Protein AF-A0A1H7KJY8-F1 (afdb_monomer)

Structure (mmCIF, N/CA/C/O backbone):
data_AF-A0A1H7KJY8-F1
#
_entry.id   AF-A0A1H7KJY8-F1
#
loop_
_atom_site.group_PDB
_atom_site.id
_atom_site.type_symbol
_atom_site.label_atom_id
_atom_site.label_alt_id
_atom_site.label_comp_id
_atom_site.label_asym_id
_atom_site.label_entity_id
_atom_site.label_seq_id
_atom_site.pdbx_PDB_ins_code
_atom_site.Cartn_x
_atom_site.Cartn_y
_atom_site.Cartn_z
_atom_site.occupancy
_atom_site.B_iso_or_equiv
_atom_site.auth_seq_id
_atom_site.auth_comp_id
_atom_site.auth_asym_id
_atom_site.auth_atom_id
_atom_site.pdbx_PDB_model_num
ATOM 1 N N . MET A 1 1 ? -16.175 -0.630 23.115 1.00 83.94 1 MET A N 1
ATOM 2 C CA . MET A 1 1 ? -14.892 -1.355 23.275 1.00 83.94 1 MET A CA 1
ATOM 3 C C . MET A 1 1 ? -14.466 -1.906 21.931 1.00 83.94 1 MET A C 1
ATOM 5 O O . MET A 1 1 ? -15.131 -2.781 21.378 1.00 83.94 1 MET A O 1
ATOM 9 N N . ILE A 1 2 ? -13.347 -1.398 21.429 1.00 89.75 2 ILE A N 1
ATOM 10 C CA . ILE A 1 2 ? -12.802 -1.747 20.119 1.00 89.75 2 ILE A CA 1
ATOM 11 C C . ILE A 1 2 ? -12.385 -3.232 20.062 1.00 89.75 2 ILE A C 1
ATOM 13 O O . ILE A 1 2 ? -11.597 -3.671 20.903 1.00 89.75 2 ILE A O 1
ATOM 17 N N . PRO A 1 3 ? -12.889 -4.027 19.095 1.00 93.00 3 PRO A N 1
ATOM 18 C CA . PRO A 1 3 ? -12.503 -5.428 18.939 1.00 93.00 3 PRO A CA 1
ATOM 19 C C . PRO A 1 3 ? -11.015 -5.600 18.620 1.00 93.00 3 PRO A C 1
ATOM 21 O O . PRO A 1 3 ? -10.436 -4.784 17.906 1.00 93.00 3 PRO A O 1
ATOM 24 N N . GLN A 1 4 ? -10.424 -6.724 19.038 1.00 94.12 4 GLN A N 1
ATOM 25 C CA . GLN A 1 4 ? -9.004 -7.032 18.797 1.00 94.12 4 GLN A CA 1
ATOM 26 C C . GLN A 1 4 ? -8.597 -6.938 17.321 1.00 94.12 4 GLN A C 1
ATOM 28 O O . GLN A 1 4 ? -7.517 -6.452 17.018 1.00 94.12 4 GLN A O 1
ATOM 33 N N . LYS A 1 5 ? -9.457 -7.342 16.377 1.00 93.69 5 LYS A N 1
ATOM 34 C CA . LYS A 1 5 ? -9.142 -7.195 14.946 1.00 93.69 5 LYS A CA 1
ATOM 35 C C . LYS A 1 5 ? -9.090 -5.743 14.473 1.00 93.69 5 LYS A C 1
ATOM 37 O O . LYS A 1 5 ? -8.303 -5.422 13.593 1.00 93.69 5 LYS A O 1
ATOM 42 N N . ILE A 1 6 ? -9.902 -4.865 15.057 1.00 96.00 6 ILE A N 1
ATOM 43 C CA . ILE A 1 6 ? -9.834 -3.431 14.758 1.00 96.00 6 ILE A CA 1
ATOM 44 C C . ILE A 1 6 ? -8.583 -2.829 15.401 1.00 96.00 6 ILE A C 1
ATOM 46 O O . ILE A 1 6 ? -7.890 -2.048 14.760 1.00 96.00 6 ILE A O 1
ATOM 50 N N . GLN A 1 7 ? -8.233 -3.263 16.616 1.00 96.75 7 GLN A N 1
ATOM 51 C CA . GLN A 1 7 ? -6.957 -2.900 17.240 1.00 96.75 7 GLN A CA 1
ATOM 52 C C . GLN A 1 7 ? -5.764 -3.351 16.390 1.00 96.75 7 GLN A C 1
ATOM 54 O O . GLN A 1 7 ? -4.849 -2.569 16.193 1.00 96.75 7 GLN A O 1
ATOM 59 N N . ALA A 1 8 ? -5.805 -4.543 15.792 1.00 97.56 8 ALA A N 1
ATOM 60 C CA . ALA A 1 8 ? -4.757 -5.006 14.885 1.00 97.56 8 ALA A CA 1
ATOM 61 C C . ALA A 1 8 ? -4.603 -4.091 13.654 1.00 97.56 8 ALA A C 1
ATOM 63 O O . ALA A 1 8 ? -3.484 -3.783 13.252 1.00 97.56 8 ALA A O 1
ATOM 64 N N . LEU A 1 9 ? -5.705 -3.595 13.074 1.00 97.69 9 LEU A N 1
ATOM 65 C CA . LEU A 1 9 ? -5.639 -2.585 12.007 1.00 97.69 9 LEU A CA 1
ATOM 66 C C . LEU A 1 9 ? -4.989 -1.284 12.499 1.00 97.69 9 LEU A C 1
ATOM 68 O O . LEU A 1 9 ? -4.198 -0.687 11.776 1.00 97.69 9 LEU A O 1
ATOM 72 N N . PHE A 1 10 ? -5.288 -0.859 13.725 1.00 97.75 10 PHE A N 1
ATOM 73 C CA . PHE A 1 10 ? -4.703 0.335 14.337 1.00 97.75 10 PHE A CA 1
ATOM 74 C C . PHE A 1 10 ? -3.208 0.168 14.630 1.00 97.75 10 PHE A C 1
ATOM 76 O O . PHE A 1 10 ? -2.418 1.022 14.242 1.00 97.75 10 PHE A O 1
ATOM 83 N N . GLU A 1 11 ? -2.796 -0.970 15.186 1.00 98.31 11 GLU A N 1
ATOM 84 C CA . GLU A 1 11 ? -1.385 -1.326 15.379 1.00 98.31 11 GLU A CA 1
ATOM 85 C C . GLU A 1 11 ? -0.614 -1.353 14.055 1.00 98.31 11 GLU A C 1
ATOM 87 O O . GLU A 1 11 ? 0.561 -0.990 13.994 1.00 98.31 11 GLU A O 1
ATOM 92 N N . PHE A 1 12 ? -1.265 -1.773 12.969 1.00 98.25 12 PHE A N 1
ATOM 93 C CA . PHE A 1 12 ? -0.659 -1.710 11.649 1.00 98.25 12 PHE A CA 1
ATOM 94 C C . PHE A 1 12 ? -0.493 -0.270 11.148 1.00 98.25 12 PHE A C 1
ATOM 96 O O . PHE A 1 12 ? 0.533 0.050 10.554 1.00 98.25 12 PHE A O 1
ATOM 103 N N . ILE A 1 13 ? -1.470 0.606 11.399 1.00 98.06 13 ILE A N 1
ATOM 104 C CA . ILE A 1 13 ? -1.366 2.034 11.069 1.00 98.06 13 ILE A CA 1
ATOM 105 C C . ILE A 1 13 ? -0.241 2.692 11.881 1.00 98.06 13 ILE A C 1
ATOM 107 O O . ILE A 1 13 ? 0.531 3.456 11.307 1.00 98.06 13 ILE A O 1
ATOM 111 N N . ASP A 1 14 ? -0.101 2.364 13.169 1.00 98.38 14 ASP A N 1
ATOM 112 C CA . ASP A 1 14 ? 1.029 2.827 13.988 1.00 98.38 14 ASP A CA 1
ATOM 113 C C . ASP A 1 14 ? 2.362 2.377 13.393 1.00 98.38 14 ASP A C 1
ATOM 115 O O . ASP A 1 14 ? 3.250 3.196 13.190 1.00 98.38 14 ASP A O 1
ATOM 119 N N . PHE A 1 15 ? 2.472 1.105 12.999 1.00 97.88 15 PHE A N 1
ATOM 120 C CA . PHE A 1 15 ? 3.667 0.608 12.322 1.00 97.88 15 PHE A CA 1
ATOM 121 C C . PHE A 1 15 ? 3.993 1.397 11.041 1.00 97.88 15 PHE A C 1
ATOM 123 O O . PHE A 1 15 ? 5.162 1.681 10.781 1.00 97.88 15 PHE A O 1
ATOM 130 N N . LEU A 1 16 ? 2.995 1.751 10.228 1.00 95.81 16 LEU A N 1
ATOM 131 C CA . LEU A 1 16 ? 3.224 2.560 9.027 1.00 95.81 16 LEU A CA 1
ATOM 132 C C . LEU A 1 16 ? 3.721 3.969 9.373 1.00 95.81 16 LEU A C 1
ATOM 134 O O . LEU A 1 16 ? 4.677 4.442 8.759 1.00 95.81 16 LEU A O 1
ATOM 138 N N . ASP A 1 17 ? 3.093 4.617 10.352 1.00 95.44 17 ASP A N 1
ATOM 139 C CA . ASP A 1 17 ? 3.437 5.971 10.792 1.00 95.44 17 ASP A CA 1
ATOM 140 C C . ASP A 1 17 ? 4.835 6.030 11.430 1.00 95.44 17 ASP A C 1
ATOM 142 O O . ASP A 1 17 ? 5.639 6.887 11.068 1.00 95.44 17 ASP A O 1
ATOM 146 N N . ASP A 1 18 ? 5.184 5.051 12.269 1.00 96.62 18 ASP A N 1
ATOM 147 C CA . ASP A 1 18 ? 6.493 4.948 12.928 1.00 96.62 18 ASP A CA 1
ATOM 148 C C . ASP A 1 18 ? 7.653 4.835 11.925 1.00 96.62 18 ASP A C 1
ATOM 150 O O . ASP A 1 18 ? 8.759 5.318 12.173 1.00 96.62 18 ASP A O 1
ATOM 154 N N . ASN A 1 19 ? 7.414 4.202 10.772 1.00 94.69 19 ASN A N 1
ATOM 155 C CA . ASN A 1 19 ? 8.423 4.021 9.725 1.00 94.69 19 ASN A CA 1
ATOM 156 C C . ASN A 1 19 ? 8.350 5.093 8.621 1.00 94.69 19 ASN A C 1
ATOM 158 O O . ASN A 1 19 ? 9.198 5.116 7.722 1.00 94.69 19 ASN A O 1
ATOM 162 N N . LYS A 1 20 ? 7.361 5.994 8.679 1.00 92.38 20 LYS A N 1
ATOM 163 C CA . LYS A 1 20 ? 7.038 6.965 7.625 1.00 92.38 20 LYS A CA 1
ATOM 164 C C . LYS A 1 20 ? 8.226 7.843 7.243 1.00 92.38 20 LYS A C 1
ATOM 166 O O . LYS A 1 20 ? 8.519 7.978 6.056 1.00 92.38 20 LYS A O 1
ATOM 171 N N . SER A 1 21 ? 8.947 8.389 8.223 1.00 92.00 21 SER A N 1
ATOM 172 C CA . SER A 1 21 ? 10.095 9.264 7.955 1.00 92.00 21 SER A CA 1
ATOM 173 C C . SER A 1 21 ? 11.208 8.542 7.196 1.00 92.00 21 SER A C 1
ATOM 175 O O . SER A 1 21 ? 11.720 9.079 6.217 1.00 92.00 21 SER A O 1
ATOM 177 N N . GLU A 1 22 ? 11.542 7.297 7.568 1.00 92.06 22 GLU A N 1
ATOM 178 C CA . GLU A 1 22 ? 12.556 6.533 6.826 1.00 92.06 22 GLU A CA 1
ATOM 179 C C . GLU A 1 22 ? 12.073 6.230 5.400 1.00 92.06 22 GLU A C 1
ATOM 181 O O . GLU A 1 22 ? 12.841 6.341 4.442 1.00 92.06 22 GLU A O 1
ATOM 186 N N . TYR A 1 23 ? 10.795 5.882 5.237 1.00 90.50 23 TYR A N 1
ATOM 187 C CA . TYR A 1 23 ? 10.189 5.635 3.928 1.00 90.50 23 TYR A CA 1
ATOM 188 C C . TYR A 1 23 ? 10.313 6.848 3.006 1.00 90.50 23 TYR A C 1
ATOM 190 O O . TYR A 1 23 ? 10.789 6.701 1.876 1.00 90.50 23 TYR A O 1
ATOM 198 N N . ILE A 1 24 ? 9.966 8.034 3.506 1.00 88.06 24 ILE A N 1
ATOM 199 C CA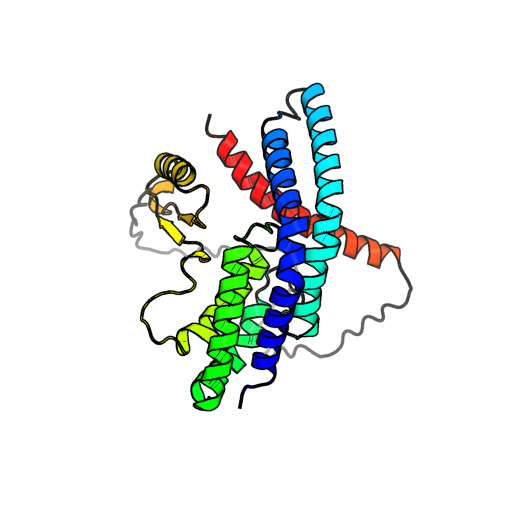 . ILE A 1 24 ? 10.010 9.284 2.745 1.00 88.06 24 ILE A CA 1
ATOM 200 C C . ILE A 1 24 ? 11.448 9.690 2.426 1.00 88.06 24 ILE A C 1
ATOM 202 O O . ILE A 1 24 ? 11.780 9.911 1.266 1.00 88.06 24 ILE A O 1
ATOM 206 N N . GLU A 1 25 ? 12.322 9.765 3.426 1.00 90.00 25 GLU A N 1
ATOM 207 C CA . GLU A 1 25 ? 13.653 10.352 3.242 1.00 90.00 25 GLU A CA 1
ATOM 208 C C . GLU A 1 25 ? 14.591 9.455 2.431 1.00 90.00 25 GLU A C 1
ATOM 210 O O . GLU A 1 25 ? 15.432 9.945 1.675 1.00 90.00 25 GLU A O 1
ATOM 215 N N . LYS A 1 26 ? 14.467 8.133 2.582 1.00 90.62 26 LYS A N 1
ATOM 216 C CA . LYS A 1 26 ? 15.447 7.184 2.043 1.00 90.62 26 LYS A CA 1
ATOM 217 C C . LYS A 1 26 ? 14.951 6.425 0.826 1.00 90.62 26 LYS A C 1
ATOM 219 O O . LYS A 1 26 ? 15.743 6.141 -0.073 1.00 90.62 26 LYS A O 1
ATOM 224 N N . TYR A 1 27 ? 13.675 6.051 0.798 1.00 89.00 27 TYR A N 1
ATOM 225 C CA . TYR A 1 27 ? 13.185 5.099 -0.196 1.00 89.00 27 TYR A CA 1
ATOM 226 C C . TYR A 1 27 ? 12.324 5.730 -1.288 1.00 89.00 27 TYR A C 1
ATOM 228 O O . TYR A 1 27 ? 12.362 5.211 -2.402 1.00 89.00 27 TYR A O 1
ATOM 236 N N . ILE A 1 28 ? 11.620 6.841 -1.038 1.00 87.00 28 ILE A N 1
ATOM 237 C CA . ILE A 1 28 ? 10.936 7.583 -2.115 1.00 87.00 28 ILE A CA 1
ATOM 238 C C . ILE A 1 28 ? 11.937 8.064 -3.181 1.00 87.00 28 ILE A C 1
ATOM 240 O O . ILE A 1 28 ? 11.737 7.720 -4.346 1.00 87.00 28 ILE A O 1
ATOM 244 N N . PRO A 1 29 ? 13.080 8.701 -2.838 1.00 89.06 29 PRO A N 1
ATOM 245 C CA . PRO A 1 29 ? 14.076 9.081 -3.845 1.00 89.06 29 PRO A CA 1
ATOM 246 C C . PRO A 1 29 ? 14.599 7.885 -4.651 1.00 89.06 29 PRO A C 1
ATOM 248 O O . PRO A 1 29 ? 14.840 7.978 -5.852 1.00 89.06 29 PRO A O 1
ATOM 251 N N . LEU A 1 30 ? 14.736 6.723 -4.006 1.00 88.00 30 LEU A N 1
ATOM 252 C CA . LEU A 1 30 ? 15.155 5.498 -4.680 1.00 88.00 30 LEU A CA 1
ATOM 253 C C . LEU A 1 30 ? 14.075 4.958 -5.633 1.00 88.00 30 LEU A C 1
ATOM 255 O O . LEU A 1 30 ? 14.407 4.404 -6.682 1.00 88.00 30 LEU A O 1
ATOM 259 N N . CYS A 1 31 ? 12.794 5.129 -5.296 1.00 84.44 31 CYS A N 1
ATOM 260 C CA . CYS A 1 31 ? 11.678 4.825 -6.192 1.00 84.44 31 CYS A CA 1
ATOM 261 C C . CYS A 1 31 ? 11.665 5.773 -7.400 1.00 84.44 31 CYS A C 1
ATOM 263 O O . CYS A 1 31 ? 11.466 5.311 -8.523 1.00 84.44 31 CYS A O 1
ATOM 265 N N . ASP A 1 32 ? 11.963 7.058 -7.205 1.00 85.31 32 ASP A N 1
ATOM 266 C CA . ASP A 1 32 ? 12.094 8.024 -8.301 1.00 85.31 32 ASP A CA 1
ATOM 267 C C . ASP A 1 32 ? 13.233 7.659 -9.258 1.00 85.31 32 ASP A C 1
ATOM 269 O O . ASP A 1 32 ? 13.046 7.635 -10.476 1.00 85.31 32 ASP A O 1
ATOM 273 N N . GLU A 1 33 ? 14.399 7.284 -8.728 1.00 89.00 33 GLU A N 1
ATOM 274 C CA . GLU A 1 33 ? 15.513 6.797 -9.546 1.00 89.00 33 GLU A CA 1
ATOM 275 C C . GLU A 1 33 ? 15.142 5.541 -10.346 1.00 89.00 33 GLU A C 1
ATOM 277 O O . GLU A 1 33 ? 15.517 5.411 -11.514 1.00 89.00 33 GLU A O 1
ATOM 282 N N . LEU A 1 34 ? 14.398 4.613 -9.737 1.00 86.62 34 LEU A N 1
ATOM 283 C CA . LEU A 1 34 ? 13.895 3.427 -10.428 1.00 86.62 34 LEU A CA 1
ATOM 284 C C . LEU A 1 34 ? 12.922 3.790 -11.551 1.00 86.62 34 LEU A C 1
ATOM 286 O O . LEU A 1 34 ? 13.030 3.216 -12.633 1.00 86.62 34 LEU A O 1
ATOM 290 N N . ASN A 1 35 ? 12.028 4.755 -11.329 1.00 83.44 35 ASN A N 1
ATOM 291 C CA . ASN A 1 35 ? 11.097 5.236 -12.352 1.00 83.44 35 ASN A CA 1
ATOM 292 C C . ASN A 1 35 ? 11.845 5.840 -13.551 1.00 83.44 35 ASN A C 1
ATOM 294 O O . ASN A 1 35 ? 11.477 5.597 -14.700 1.00 83.44 35 ASN A O 1
ATOM 298 N N . GLU A 1 36 ? 12.917 6.596 -13.310 1.00 87.94 36 GLU A N 1
ATOM 299 C CA . GLU A 1 36 ? 13.748 7.155 -14.382 1.00 87.94 36 GLU A CA 1
ATOM 300 C C . GLU A 1 36 ? 14.544 6.081 -15.136 1.00 87.94 36 GLU A C 1
ATOM 302 O O . GLU A 1 36 ? 14.654 6.137 -16.364 1.00 87.94 36 GLU A O 1
ATOM 307 N N . LEU A 1 37 ? 15.071 5.074 -14.433 1.00 85.06 37 LEU A N 1
ATOM 308 C CA . LEU A 1 37 ? 15.722 3.929 -15.075 1.00 85.06 37 LEU A CA 1
ATOM 309 C C . LEU A 1 37 ? 14.738 3.129 -15.931 1.00 85.06 37 LEU A C 1
ATOM 311 O O . LEU A 1 37 ? 15.093 2.733 -17.039 1.00 85.06 37 LEU A O 1
ATOM 315 N N . ASP A 1 38 ? 13.514 2.920 -15.449 1.00 81.06 38 ASP A N 1
ATOM 316 C CA . ASP A 1 38 ? 12.475 2.205 -16.188 1.00 81.06 38 ASP A CA 1
ATOM 317 C C . ASP A 1 38 ? 12.103 2.947 -17.478 1.00 81.06 38 ASP A C 1
ATOM 319 O O . ASP A 1 38 ? 12.132 2.350 -18.552 1.00 81.06 38 ASP A O 1
ATOM 323 N N . LYS A 1 39 ? 11.894 4.273 -17.410 1.00 86.31 39 LYS A N 1
ATOM 324 C CA . LYS A 1 39 ? 11.664 5.117 -18.599 1.00 86.31 39 LYS A CA 1
ATOM 325 C C . LYS A 1 39 ? 12.771 4.954 -19.638 1.00 86.31 39 LYS A C 1
ATOM 327 O O . LYS A 1 39 ? 12.474 4.644 -20.786 1.00 86.31 39 LYS A O 1
ATOM 332 N N . ARG A 1 40 ? 14.038 5.084 -19.227 1.00 88.50 40 ARG A N 1
ATOM 333 C CA . ARG A 1 40 ? 15.195 4.912 -20.127 1.00 88.50 40 ARG A CA 1
ATOM 334 C C . ARG A 1 40 ? 15.273 3.507 -20.707 1.00 88.50 40 ARG A C 1
ATOM 336 O O . ARG A 1 40 ? 15.633 3.348 -21.866 1.00 88.50 40 ARG A O 1
ATOM 343 N N . ARG A 1 41 ? 14.954 2.480 -19.913 1.00 89.81 41 ARG A N 1
ATOM 344 C CA . ARG A 1 41 ? 14.923 1.092 -20.387 1.00 89.81 41 ARG A CA 1
ATOM 345 C C . ARG A 1 41 ? 13.876 0.913 -21.486 1.00 89.81 41 ARG A C 1
ATOM 347 O O . ARG A 1 41 ? 14.145 0.218 -22.458 1.00 89.81 41 ARG A O 1
ATOM 354 N N . ASN A 1 42 ? 12.710 1.536 -21.325 1.00 83.62 42 ASN A N 1
ATOM 355 C CA . ASN A 1 42 ? 11.576 1.413 -22.242 1.00 83.62 42 ASN A CA 1
ATOM 356 C C . ASN A 1 42 ? 11.778 2.181 -23.564 1.00 83.62 42 ASN A C 1
ATOM 358 O O . ASN A 1 42 ? 11.055 1.935 -24.522 1.00 83.62 42 ASN A O 1
ATOM 362 N N . GLU A 1 43 ? 12.752 3.092 -23.633 1.00 91.81 43 GLU A N 1
ATOM 363 C CA . GLU A 1 43 ? 13.142 3.792 -24.868 1.00 91.81 43 GLU A CA 1
ATOM 364 C C . GLU A 1 43 ? 14.059 2.952 -25.778 1.00 91.81 43 GLU A C 1
ATOM 366 O O . GLU A 1 43 ? 14.315 3.346 -26.916 1.00 91.81 43 GLU A O 1
ATOM 371 N N . LEU A 1 44 ? 14.564 1.813 -25.293 1.00 90.00 44 LEU A N 1
ATOM 372 C CA . LEU A 1 44 ? 15.476 0.938 -26.029 1.00 90.00 44 LEU A CA 1
ATOM 373 C C . LEU A 1 44 ? 14.717 -0.122 -26.834 1.00 90.00 44 LEU A C 1
ATOM 375 O O . LEU A 1 44 ? 13.709 -0.652 -26.370 1.00 90.00 44 LEU A O 1
ATOM 379 N N . ASP A 1 45 ? 15.272 -0.503 -27.987 1.00 93.06 45 ASP A N 1
ATOM 380 C CA . ASP A 1 45 ? 14.824 -1.660 -28.770 1.00 93.06 45 ASP A CA 1
ATOM 381 C C . ASP A 1 45 ? 15.844 -2.813 -28.656 1.00 93.06 45 ASP A C 1
ATOM 383 O O . ASP A 1 45 ? 16.762 -2.937 -29.478 1.00 93.06 45 ASP A O 1
ATOM 387 N N . PRO A 1 46 ? 15.743 -3.656 -27.607 1.00 89.75 46 PRO A N 1
ATOM 388 C CA . PRO A 1 46 ? 16.721 -4.707 -27.345 1.00 89.75 46 PRO A CA 1
ATOM 389 C C . PRO A 1 46 ? 16.709 -5.837 -28.382 1.00 89.75 46 PRO A C 1
ATOM 391 O O . PRO A 1 46 ? 17.675 -6.602 -28.427 1.00 89.75 46 PRO A O 1
ATOM 394 N N . ASP A 1 47 ? 15.656 -5.954 -29.191 1.00 93.06 47 ASP A N 1
ATOM 395 C CA . ASP A 1 47 ? 15.547 -6.971 -30.239 1.00 93.06 47 ASP A CA 1
ATOM 396 C C . ASP A 1 47 ? 15.986 -6.418 -31.606 1.00 93.06 47 ASP A C 1
ATOM 398 O O . ASP A 1 47 ? 16.446 -7.177 -32.463 1.00 93.06 47 ASP A O 1
ATOM 402 N N . GLY A 1 48 ? 15.934 -5.095 -31.793 1.00 93.56 48 GLY A N 1
ATOM 403 C CA . GLY A 1 48 ? 16.373 -4.422 -33.013 1.00 93.56 48 GLY A CA 1
ATOM 404 C C . GLY A 1 48 ? 17.890 -4.336 -33.182 1.00 93.56 48 GLY A C 1
ATOM 405 O O . GLY A 1 48 ? 18.386 -4.423 -34.309 1.00 93.56 48 GLY A O 1
ATOM 406 N N . ASN A 1 49 ? 18.668 -4.168 -32.100 1.00 95.69 49 ASN A N 1
ATOM 407 C CA . ASN A 1 49 ? 20.132 -4.155 -32.205 1.00 95.69 49 ASN A CA 1
ATOM 408 C C . ASN A 1 49 ? 20.900 -4.512 -30.915 1.00 95.69 49 ASN A C 1
ATOM 410 O O . ASN A 1 49 ? 20.451 -4.324 -29.787 1.00 95.69 49 ASN A O 1
ATOM 414 N N . TYR A 1 50 ? 22.148 -4.969 -31.093 1.00 94.38 50 TYR A N 1
ATOM 415 C CA . TYR A 1 50 ? 22.999 -5.436 -29.991 1.00 94.38 50 TYR A CA 1
ATOM 416 C C . TYR A 1 50 ? 23.431 -4.337 -28.999 1.00 94.38 50 TYR A C 1
ATOM 418 O O . TYR A 1 50 ? 23.750 -4.651 -27.849 1.00 94.38 50 TYR A O 1
ATOM 426 N N . LYS A 1 51 ? 23.500 -3.062 -29.420 1.00 96.38 51 LYS A N 1
ATOM 427 C CA . LYS A 1 51 ? 23.893 -1.956 -28.528 1.00 96.38 51 LYS A CA 1
ATOM 428 C C . LYS A 1 51 ? 22.771 -1.659 -27.546 1.00 96.38 51 LYS A C 1
ATOM 430 O O . LYS A 1 51 ? 23.034 -1.554 -26.348 1.00 96.38 51 LYS A O 1
ATOM 435 N N . ASP A 1 52 ? 21.544 -1.608 -28.044 1.00 95.25 52 ASP A N 1
ATOM 436 C CA . ASP A 1 52 ? 20.356 -1.411 -27.223 1.00 95.25 52 ASP A CA 1
ATOM 437 C C . ASP A 1 52 ? 20.129 -2.607 -26.310 1.00 95.25 52 ASP A C 1
ATOM 439 O O . ASP A 1 52 ? 19.906 -2.410 -25.118 1.00 95.25 52 ASP A O 1
ATOM 443 N N . ARG A 1 53 ? 20.350 -3.839 -26.798 1.00 95.69 53 ARG A N 1
ATOM 444 C CA . ARG A 1 53 ? 20.337 -5.034 -25.941 1.00 95.69 53 ARG A CA 1
ATOM 445 C C . ARG A 1 53 ? 21.293 -4.912 -24.756 1.00 95.69 53 ARG A C 1
ATOM 447 O O . ARG A 1 53 ? 20.908 -5.138 -23.611 1.00 95.69 53 ARG A O 1
ATOM 454 N N . ARG A 1 54 ? 22.545 -4.525 -25.017 1.00 95.94 54 ARG A N 1
ATOM 455 C CA . ARG A 1 54 ? 23.562 -4.368 -23.967 1.00 95.94 54 ARG A CA 1
ATOM 456 C C . ARG A 1 54 ? 23.194 -3.258 -22.977 1.00 95.94 54 ARG A C 1
ATOM 458 O O . ARG A 1 54 ? 23.410 -3.420 -21.776 1.00 95.94 54 ARG A O 1
ATOM 465 N N . SER A 1 55 ? 22.661 -2.140 -23.466 1.00 95.56 55 SER A N 1
ATOM 466 C CA . SER A 1 55 ? 22.196 -1.032 -22.624 1.00 95.56 55 SER A CA 1
ATOM 467 C C . SER A 1 55 ? 21.009 -1.448 -21.756 1.00 95.56 55 SER A C 1
ATOM 469 O O . SER A 1 55 ? 21.011 -1.171 -20.557 1.00 95.56 55 SER A O 1
ATOM 471 N N . TYR A 1 56 ? 20.053 -2.182 -22.329 1.00 94.44 56 TYR A N 1
ATOM 472 C CA . TYR A 1 56 ? 18.897 -2.735 -21.632 1.00 94.44 56 TYR A CA 1
ATOM 473 C C . TYR A 1 56 ? 19.338 -3.637 -20.478 1.00 94.44 56 TYR A C 1
ATOM 475 O O . TYR A 1 56 ? 18.928 -3.424 -19.338 1.00 94.44 56 TYR A O 1
ATOM 483 N N . ASP A 1 57 ? 20.239 -4.588 -20.744 1.00 93.06 57 ASP A N 1
ATOM 484 C CA . ASP A 1 57 ? 20.747 -5.516 -19.729 1.00 93.06 57 ASP A CA 1
ATOM 485 C C . ASP A 1 57 ? 21.472 -4.774 -18.587 1.00 93.06 57 ASP A C 1
ATOM 487 O O . ASP A 1 57 ? 21.329 -5.125 -17.411 1.00 93.06 57 ASP A O 1
ATOM 491 N N . ASN A 1 58 ? 22.213 -3.705 -18.905 1.00 96.06 58 ASN A N 1
ATOM 492 C CA . ASN A 1 58 ? 22.879 -2.872 -17.903 1.00 96.06 58 ASN A CA 1
ATOM 493 C C . ASN A 1 58 ? 21.881 -2.086 -17.034 1.00 96.06 58 ASN A C 1
ATOM 495 O O . ASN A 1 58 ? 22.019 -2.047 -15.810 1.00 96.06 58 ASN A O 1
ATOM 499 N N . ILE A 1 59 ? 20.860 -1.478 -17.644 1.00 91.38 59 ILE A N 1
ATOM 500 C CA . ILE A 1 59 ? 19.809 -0.767 -16.903 1.00 91.38 59 ILE A CA 1
ATOM 501 C C . ILE A 1 59 ? 19.019 -1.751 -16.033 1.00 91.38 59 ILE A C 1
ATOM 503 O O . ILE A 1 59 ? 18.794 -1.484 -14.854 1.00 91.38 59 ILE A O 1
ATOM 507 N N . GLN A 1 60 ? 18.678 -2.929 -16.559 1.00 90.50 60 GLN A N 1
ATOM 508 C CA . GLN A 1 60 ? 17.979 -3.971 -15.809 1.00 90.50 60 GLN A CA 1
ATOM 509 C C . GLN A 1 60 ? 18.777 -4.432 -14.581 1.00 90.50 60 GLN A C 1
ATOM 511 O O . GLN A 1 60 ? 18.199 -4.673 -13.517 1.00 90.50 60 GLN A O 1
ATOM 516 N N . LYS A 1 61 ? 20.108 -4.523 -14.694 1.00 92.81 61 LYS A N 1
ATOM 517 C CA . LYS A 1 61 ? 20.984 -4.817 -13.553 1.00 92.81 61 LYS A CA 1
ATOM 518 C C . LYS A 1 61 ? 20.910 -3.719 -12.486 1.00 92.81 61 LYS A C 1
ATOM 520 O O . LYS A 1 61 ? 20.716 -4.044 -11.316 1.00 92.81 61 LYS A O 1
ATOM 525 N N . GLN A 1 62 ? 20.989 -2.448 -12.882 1.00 91.81 62 GLN A N 1
ATOM 526 C CA . GLN A 1 62 ? 20.870 -1.312 -11.957 1.00 91.81 62 GLN A CA 1
ATOM 527 C C . GLN A 1 62 ? 19.505 -1.275 -11.260 1.00 91.81 62 GLN A C 1
ATOM 529 O O . GLN A 1 62 ? 19.442 -1.094 -10.045 1.00 91.81 62 GLN A O 1
ATOM 534 N N . ILE A 1 63 ? 18.420 -1.520 -12.004 1.00 87.00 63 ILE A N 1
ATOM 535 C CA . ILE A 1 63 ? 17.064 -1.642 -11.451 1.00 87.00 63 ILE A CA 1
ATOM 536 C C . ILE A 1 63 ? 17.025 -2.744 -10.389 1.00 87.00 63 ILE A C 1
ATOM 538 O O . ILE A 1 63 ? 16.544 -2.521 -9.282 1.00 87.00 63 ILE A O 1
ATOM 542 N N . LYS A 1 64 ? 17.574 -3.928 -10.685 1.00 88.94 64 LYS A N 1
ATOM 543 C CA . LYS A 1 64 ? 17.591 -5.055 -9.741 1.00 88.94 64 LYS A CA 1
ATOM 544 C C . LYS A 1 64 ? 18.350 -4.726 -8.453 1.00 88.94 64 LYS A C 1
ATOM 546 O O . LYS A 1 64 ? 17.888 -5.091 -7.373 1.00 88.94 64 LYS A O 1
ATOM 551 N N . GLU A 1 65 ? 19.498 -4.065 -8.564 1.00 91.06 65 GLU A N 1
ATOM 552 C CA . GLU A 1 65 ? 20.323 -3.668 -7.418 1.00 91.06 65 GLU A CA 1
ATOM 553 C C . GLU A 1 65 ? 19.614 -2.622 -6.549 1.00 91.06 65 GLU A C 1
ATOM 555 O O . GLU A 1 65 ? 19.539 -2.790 -5.332 1.00 91.06 65 GLU A O 1
ATOM 560 N N . LYS A 1 66 ? 19.015 -1.597 -7.167 1.00 88.94 66 LYS A N 1
ATOM 561 C CA . LYS A 1 66 ? 18.281 -0.530 -6.467 1.00 88.94 66 LYS A CA 1
ATOM 562 C C . LYS A 1 66 ? 16.942 -0.989 -5.892 1.00 88.94 66 LYS A C 1
ATOM 564 O O . LYS A 1 66 ? 16.525 -0.503 -4.847 1.00 88.94 66 LYS A O 1
ATOM 569 N N . PHE A 1 67 ? 16.286 -1.965 -6.511 1.00 87.62 67 PHE A N 1
ATOM 570 C CA . PHE A 1 67 ? 15.032 -2.513 -5.996 1.00 87.62 67 PHE A CA 1
ATOM 571 C C . PHE A 1 67 ? 15.231 -3.442 -4.789 1.00 87.62 67 PHE A C 1
ATOM 573 O O . PHE A 1 67 ? 14.325 -3.600 -3.971 1.00 87.62 67 PHE A O 1
ATOM 580 N N . ALA A 1 68 ? 16.408 -4.061 -4.646 1.00 89.06 68 ALA A N 1
ATOM 581 C CA . ALA A 1 68 ? 16.697 -4.974 -3.542 1.00 89.06 68 ALA A CA 1
ATOM 582 C C . ALA A 1 68 ? 16.433 -4.364 -2.145 1.00 89.06 68 ALA A C 1
ATOM 584 O O . ALA A 1 68 ? 15.677 -4.976 -1.390 1.00 89.06 68 ALA A O 1
ATOM 585 N N . PRO A 1 69 ? 16.955 -3.173 -1.787 1.00 91.12 69 PRO A N 1
ATOM 586 C CA . PRO A 1 69 ? 16.667 -2.558 -0.490 1.00 91.12 69 PRO A CA 1
ATOM 587 C C . PRO A 1 69 ? 15.188 -2.189 -0.301 1.00 91.12 69 PRO A C 1
ATOM 589 O O . PRO A 1 69 ? 14.674 -2.368 0.797 1.00 91.12 69 PRO A O 1
ATOM 592 N N . ILE A 1 70 ? 14.470 -1.757 -1.347 1.00 87.88 70 ILE A N 1
ATOM 593 C CA . ILE A 1 70 ? 13.017 -1.496 -1.258 1.00 87.88 70 ILE A CA 1
ATOM 594 C C . ILE A 1 70 ? 12.276 -2.788 -0.913 1.00 87.88 70 ILE A C 1
ATOM 596 O O . ILE A 1 70 ? 11.423 -2.833 -0.028 1.00 87.88 70 ILE A O 1
ATOM 600 N N . LYS A 1 71 ? 12.638 -3.889 -1.568 1.00 87.38 71 LYS A N 1
ATOM 601 C CA . LYS A 1 71 ? 12.029 -5.182 -1.277 1.00 87.38 71 LYS A CA 1
ATOM 602 C C . LYS A 1 71 ? 12.287 -5.636 0.161 1.00 87.38 71 LYS A C 1
ATOM 604 O O . LYS A 1 71 ? 11.371 -6.139 0.811 1.00 87.38 71 LYS A O 1
ATOM 609 N N . GLU A 1 72 ? 13.527 -5.525 0.626 1.00 91.31 72 GLU A N 1
ATOM 610 C CA . GLU A 1 72 ? 13.936 -6.033 1.938 1.00 91.31 72 GLU A CA 1
ATOM 611 C C . GLU A 1 72 ? 13.451 -5.160 3.098 1.00 91.31 72 GLU A C 1
ATOM 613 O O . GLU A 1 72 ? 13.078 -5.713 4.127 1.00 91.31 72 GLU A O 1
ATOM 618 N N . ASN A 1 73 ? 13.394 -3.837 2.920 1.00 92.50 73 ASN A N 1
ATOM 619 C CA . ASN A 1 73 ? 13.128 -2.894 4.010 1.00 92.50 73 ASN A CA 1
ATOM 620 C C . ASN A 1 73 ? 11.737 -2.249 3.955 1.00 92.50 73 ASN A C 1
ATOM 622 O O . ASN A 1 73 ? 11.317 -1.641 4.933 1.00 92.50 73 ASN A O 1
ATOM 626 N N . ILE A 1 74 ? 11.009 -2.392 2.844 1.00 90.94 74 ILE A N 1
ATOM 627 C CA . ILE A 1 74 ? 9.640 -1.876 2.709 1.00 90.94 74 ILE A CA 1
ATOM 628 C C . ILE A 1 74 ? 8.665 -3.017 2.457 1.00 90.94 74 ILE A C 1
ATOM 630 O O . ILE A 1 74 ? 7.837 -3.325 3.314 1.00 90.94 74 ILE A O 1
ATOM 634 N N . TYR A 1 75 ? 8.789 -3.703 1.317 1.00 90.25 75 TYR A N 1
ATOM 635 C CA . TYR A 1 75 ? 7.795 -4.705 0.923 1.00 90.25 75 TYR A CA 1
ATOM 636 C C . TYR A 1 75 ? 7.676 -5.836 1.951 1.00 90.25 75 TYR A C 1
ATOM 638 O O . TYR A 1 75 ? 6.575 -6.178 2.388 1.00 90.25 75 TYR A O 1
ATOM 646 N N . LYS A 1 76 ? 8.807 -6.432 2.351 1.00 91.81 76 LYS A N 1
ATOM 647 C CA . LYS A 1 76 ? 8.810 -7.543 3.311 1.00 91.81 76 LYS A CA 1
ATOM 648 C C . LYS A 1 76 ? 8.342 -7.132 4.712 1.00 91.81 76 LYS A C 1
ATOM 650 O O . LYS A 1 76 ? 7.527 -7.879 5.247 1.00 91.81 76 LYS A O 1
ATOM 655 N N . PRO A 1 77 ? 8.798 -6.017 5.314 1.00 95.56 77 PRO A N 1
ATOM 656 C CA . PRO A 1 77 ? 8.309 -5.597 6.624 1.00 95.56 77 PRO A CA 1
ATOM 657 C C . PRO A 1 77 ? 6.812 -5.302 6.628 1.00 95.56 77 PRO A C 1
ATOM 659 O O . PRO A 1 77 ? 6.107 -5.829 7.482 1.00 95.56 77 PRO A O 1
ATOM 662 N N . ILE A 1 78 ? 6.306 -4.573 5.628 1.00 94.44 78 ILE A N 1
ATOM 663 C CA . ILE A 1 78 ? 4.878 -4.241 5.522 1.00 94.44 78 ILE A CA 1
ATOM 664 C C . ILE A 1 78 ? 4.032 -5.507 5.393 1.00 94.44 78 ILE A C 1
ATOM 666 O O . ILE A 1 78 ? 3.175 -5.779 6.232 1.00 94.44 78 ILE A O 1
ATOM 670 N N . THR A 1 79 ? 4.321 -6.346 4.398 1.00 93.56 79 THR A N 1
ATOM 671 C CA . THR A 1 79 ? 3.557 -7.586 4.183 1.00 93.56 79 THR A CA 1
ATOM 672 C C . THR A 1 79 ? 3.747 -8.595 5.323 1.00 93.56 79 THR A C 1
ATOM 674 O O . THR A 1 79 ? 2.831 -9.348 5.659 1.00 93.56 79 THR A O 1
ATOM 677 N N . GLY A 1 80 ? 4.919 -8.593 5.961 1.00 96.19 80 GLY A N 1
ATOM 678 C CA . GLY A 1 80 ? 5.221 -9.380 7.150 1.00 96.19 80 GLY A CA 1
ATOM 679 C C . GLY A 1 80 ? 4.367 -8.969 8.344 1.00 96.19 80 GLY A C 1
ATOM 680 O O . GLY A 1 80 ? 3.741 -9.841 8.949 1.00 96.19 80 GLY A O 1
ATOM 681 N N . LYS A 1 81 ? 4.281 -7.665 8.630 1.00 97.94 81 LYS A N 1
ATOM 682 C CA . LYS A 1 81 ? 3.495 -7.124 9.742 1.00 97.94 81 LYS A CA 1
ATOM 683 C C . LYS A 1 81 ? 1.997 -7.335 9.535 1.00 97.94 81 LYS A C 1
ATOM 685 O O . LYS A 1 81 ? 1.316 -7.769 10.457 1.00 97.94 81 LYS A O 1
ATOM 690 N N . MET A 1 82 ? 1.488 -7.154 8.314 1.00 96.50 82 MET A N 1
ATOM 691 C CA . MET A 1 82 ? 0.084 -7.467 7.999 1.00 96.50 82 MET A CA 1
ATOM 692 C C . MET A 1 82 ? -0.259 -8.934 8.266 1.00 96.50 82 MET A C 1
ATOM 694 O O . MET A 1 82 ? -1.356 -9.244 8.729 1.00 96.50 82 MET A O 1
ATOM 698 N N . ARG A 1 83 ? 0.675 -9.846 7.975 1.00 96.62 83 ARG A N 1
ATOM 699 C CA . ARG A 1 83 ? 0.487 -11.274 8.239 1.00 96.62 83 ARG A CA 1
ATOM 700 C C . ARG A 1 83 ? 0.584 -11.610 9.722 1.00 96.62 83 ARG A C 1
ATOM 702 O O . ARG A 1 83 ? -0.200 -12.417 10.204 1.00 96.62 83 ARG A O 1
ATOM 709 N N . GLU A 1 84 ? 1.533 -11.007 10.433 1.00 97.81 84 GLU A N 1
ATOM 710 C CA . GLU A 1 84 ? 1.678 -11.136 11.889 1.00 97.81 84 GLU A CA 1
ATOM 711 C C . GLU A 1 84 ? 0.392 -10.729 12.617 1.00 97.81 84 GLU A C 1
ATOM 713 O O . GLU A 1 84 ? -0.078 -11.456 13.486 1.00 97.81 84 GLU A O 1
ATOM 718 N N . LEU A 1 85 ? -0.216 -9.620 12.192 1.00 97.56 85 LEU A N 1
ATOM 719 C CA . LEU A 1 85 ? -1.449 -9.073 12.758 1.00 97.56 85 LEU A CA 1
ATOM 720 C C . LEU A 1 85 ? -2.725 -9.778 12.260 1.00 97.56 85 LEU A C 1
ATOM 722 O O . LEU A 1 85 ? -3.832 -9.399 12.635 1.00 97.56 85 LEU A O 1
ATOM 726 N N . GLY A 1 86 ? -2.602 -10.788 11.393 1.00 95.94 86 GLY A N 1
ATOM 727 C CA . GLY A 1 86 ? -3.745 -11.520 10.836 1.00 95.94 86 GLY A CA 1
ATOM 728 C C . GLY A 1 86 ? -4.621 -10.707 9.872 1.00 95.94 86 GLY A C 1
ATOM 729 O O . GLY A 1 86 ? -5.685 -11.179 9.470 1.00 95.94 86 GLY A O 1
ATOM 730 N N . ILE A 1 87 ? -4.169 -9.518 9.465 1.00 96.56 87 ILE A N 1
ATOM 731 C CA . ILE A 1 87 ? -4.857 -8.653 8.498 1.00 96.56 87 ILE A CA 1
ATOM 732 C C . ILE A 1 87 ? -4.844 -9.317 7.122 1.00 96.56 87 ILE A C 1
ATOM 734 O O . ILE A 1 87 ? -5.859 -9.328 6.435 1.00 96.56 87 ILE A O 1
ATOM 738 N N . TRP A 1 88 ? -3.713 -9.917 6.744 1.00 95.69 88 TRP A N 1
ATOM 739 C CA . TRP A 1 88 ? -3.512 -10.587 5.460 1.00 95.69 88 TRP A CA 1
ATOM 740 C C . TRP A 1 88 ? -3.036 -12.028 5.659 1.00 95.69 88 TRP A C 1
ATOM 742 O O . TRP A 1 88 ? -2.131 -12.299 6.443 1.00 95.69 88 TRP A O 1
ATOM 752 N N . ALA A 1 89 ? -3.608 -12.970 4.912 1.00 91.56 89 ALA A N 1
ATOM 753 C CA . ALA A 1 89 ? -3.272 -14.392 5.006 1.00 91.56 89 ALA A CA 1
ATOM 754 C C . ALA A 1 89 ? -1.999 -14.785 4.232 1.00 91.56 89 ALA A C 1
ATOM 756 O O . ALA A 1 89 ? -1.519 -15.911 4.371 1.00 91.56 89 ALA A O 1
ATOM 757 N N . GLY A 1 90 ? -1.440 -13.886 3.417 1.00 88.12 90 GLY A N 1
ATOM 758 C CA . GLY A 1 90 ? -0.311 -14.209 2.545 1.00 88.12 90 GLY A CA 1
ATOM 759 C C . GLY A 1 90 ? -0.703 -14.615 1.121 1.00 88.12 90 GLY A C 1
ATOM 760 O O . GLY A 1 90 ? 0.120 -15.220 0.436 1.00 88.12 90 GLY A O 1
ATOM 761 N N . ASP A 1 91 ? -1.946 -14.356 0.698 1.00 85.81 91 ASP A N 1
ATOM 762 C CA . ASP A 1 91 ? -2.431 -14.669 -0.650 1.00 85.81 91 ASP A CA 1
ATOM 763 C C . ASP A 1 91 ? -1.984 -13.638 -1.693 1.00 85.81 91 ASP A C 1
ATOM 765 O O . ASP A 1 91 ? -1.978 -12.437 -1.432 1.00 85.81 91 ASP A O 1
ATOM 769 N N . ASP A 1 92 ? -1.672 -14.107 -2.901 1.00 74.00 92 ASP A N 1
ATOM 770 C CA . ASP A 1 92 ? -1.062 -13.289 -3.959 1.00 74.00 92 ASP A CA 1
ATOM 771 C C . ASP A 1 92 ? -2.013 -12.229 -4.559 1.00 74.00 92 ASP A C 1
ATOM 773 O O . ASP A 1 92 ? -1.555 -11.291 -5.207 1.00 74.00 92 ASP A O 1
ATOM 777 N N . VAL A 1 93 ? -3.329 -12.365 -4.346 1.00 74.88 93 VAL A N 1
ATOM 778 C CA . VAL A 1 93 ? -4.366 -11.442 -4.852 1.00 74.88 93 VAL A CA 1
ATOM 779 C C . VAL A 1 93 ? -4.921 -10.505 -3.775 1.00 74.88 93 VAL A C 1
ATOM 781 O O . VAL A 1 93 ? -5.835 -9.738 -4.055 1.00 74.88 93 VAL A O 1
ATOM 784 N N . PHE A 1 94 ? -4.380 -10.559 -2.552 1.00 84.88 94 PHE A N 1
ATOM 785 C CA . PHE A 1 94 ? -4.724 -9.696 -1.413 1.00 84.88 94 PHE A CA 1
ATOM 786 C C . PHE A 1 94 ? -6.199 -9.701 -0.971 1.00 84.88 94 PHE A C 1
ATOM 788 O O . PHE A 1 94 ? -6.591 -8.946 -0.081 1.00 84.88 94 PHE A O 1
ATOM 795 N N . THR A 1 95 ? -7.009 -10.616 -1.503 1.00 82.75 95 THR A N 1
ATOM 796 C CA . THR A 1 95 ? -8.440 -10.761 -1.190 1.00 82.75 95 THR A CA 1
ATOM 797 C C . THR A 1 95 ? -8.698 -11.057 0.285 1.00 82.75 95 THR A C 1
ATOM 799 O O . THR A 1 95 ? -9.746 -10.697 0.826 1.00 82.75 95 THR A O 1
ATOM 802 N N . SER A 1 96 ? -7.737 -11.692 0.965 1.00 89.56 96 SER A N 1
ATOM 803 C CA . SER A 1 96 ? -7.873 -11.973 2.392 1.00 89.56 96 SER A CA 1
ATOM 804 C C . SER A 1 96 ? -7.865 -10.713 3.256 1.00 89.56 96 SER A C 1
ATOM 806 O O . SER A 1 96 ? -8.439 -10.759 4.336 1.00 89.56 96 SER A O 1
ATOM 808 N N . ILE A 1 97 ? -7.322 -9.580 2.788 1.00 91.81 97 ILE A N 1
ATOM 809 C CA . ILE A 1 97 ? -7.395 -8.309 3.529 1.00 91.81 97 ILE A CA 1
ATOM 810 C C . ILE A 1 97 ? -8.854 -7.908 3.745 1.00 91.81 97 ILE A C 1
ATOM 812 O O . ILE A 1 97 ? -9.246 -7.564 4.855 1.00 91.81 97 ILE A O 1
ATOM 816 N N . TRP A 1 98 ? -9.692 -8.012 2.718 1.00 92.62 98 TRP A N 1
ATOM 817 C CA . TRP A 1 98 ? -11.117 -7.753 2.884 1.00 92.62 98 TRP A CA 1
ATOM 818 C C . TRP A 1 98 ? -11.783 -8.843 3.730 1.00 92.62 98 TRP A C 1
ATOM 820 O O . TRP A 1 98 ? -12.380 -8.573 4.776 1.00 92.62 98 TRP A O 1
ATOM 830 N N . ASN A 1 99 ? -11.630 -10.099 3.302 1.00 89.44 99 ASN A N 1
ATOM 831 C CA . ASN A 1 99 ? -12.365 -11.233 3.866 1.00 89.44 99 ASN A CA 1
ATOM 832 C C . ASN A 1 99 ? -12.050 -11.488 5.345 1.00 89.44 99 ASN A C 1
ATOM 834 O O . ASN A 1 99 ? -12.932 -11.912 6.087 1.00 89.44 99 ASN A O 1
ATOM 838 N N . ASN A 1 100 ? -10.821 -11.216 5.789 1.00 93.38 100 ASN A N 1
ATOM 839 C CA . ASN A 1 100 ? -10.418 -11.441 7.174 1.00 93.38 100 ASN A CA 1
ATOM 840 C C . ASN A 1 100 ? -10.931 -10.364 8.134 1.00 93.38 100 ASN A C 1
ATOM 842 O O . ASN A 1 100 ? -10.940 -10.618 9.337 1.00 93.38 100 ASN A O 1
ATOM 846 N N . ASN A 1 101 ? -11.308 -9.178 7.648 1.00 95.62 101 ASN A N 1
ATOM 847 C CA . ASN A 1 101 ? -11.541 -8.012 8.507 1.00 95.62 101 ASN A CA 1
ATOM 848 C C . ASN A 1 101 ? -12.984 -7.485 8.442 1.00 95.62 101 ASN A C 1
ATOM 850 O O . ASN A 1 101 ? -13.466 -6.887 9.406 1.00 95.62 101 ASN A O 1
ATOM 854 N N . ILE A 1 102 ? -13.701 -7.717 7.337 1.00 95.56 102 ILE A N 1
ATOM 855 C CA . ILE A 1 102 ? -15.016 -7.108 7.088 1.00 95.56 102 ILE A CA 1
ATOM 856 C C . ILE A 1 102 ? -16.090 -7.493 8.115 1.00 95.56 102 ILE A C 1
ATOM 858 O O . ILE A 1 102 ? -16.932 -6.662 8.469 1.00 95.56 102 ILE A O 1
ATOM 862 N N . SER A 1 103 ? -16.072 -8.727 8.626 1.00 94.56 103 SER A N 1
ATOM 863 C CA . SER A 1 103 ? -17.036 -9.189 9.632 1.00 94.56 103 SER A CA 1
ATOM 864 C C . SER A 1 103 ? -16.912 -8.414 10.939 1.00 94.56 103 SER A C 1
ATOM 866 O O . SER A 1 103 ? -17.913 -7.949 11.483 1.00 94.56 103 SER A O 1
ATOM 868 N N . GLU A 1 104 ? -15.689 -8.225 11.422 1.00 95.06 104 GLU A N 1
ATOM 869 C CA . GLU A 1 104 ? -15.392 -7.520 12.663 1.00 95.06 104 GLU A CA 1
ATOM 870 C C . GLU A 1 104 ? -15.630 -6.019 12.522 1.00 95.06 104 GLU A C 1
ATOM 872 O O . GLU A 1 104 ? -16.177 -5.413 13.441 1.00 95.06 104 GLU A O 1
ATOM 877 N N . ILE A 1 105 ? -15.329 -5.434 11.358 1.00 96.31 105 ILE A N 1
ATOM 878 C CA . ILE A 1 105 ? -15.701 -4.048 11.042 1.00 96.31 105 ILE A CA 1
ATOM 879 C C . ILE A 1 105 ? -17.223 -3.889 11.083 1.00 96.31 105 ILE A C 1
ATOM 881 O O . ILE A 1 105 ? -17.741 -2.998 11.754 1.00 96.31 105 ILE A O 1
ATOM 885 N N . SER A 1 106 ? -17.959 -4.784 10.423 1.00 95.44 106 SER A N 1
ATOM 886 C CA . SER A 1 106 ? -19.425 -4.748 10.393 1.00 95.44 106 SER A CA 1
ATOM 887 C C . SER A 1 106 ? -20.040 -4.912 11.782 1.00 95.44 106 SER A C 1
ATOM 889 O O . SER A 1 106 ? -21.027 -4.250 12.107 1.00 95.44 106 SER A O 1
ATOM 891 N N . TYR A 1 107 ? -19.461 -5.781 12.611 1.00 94.31 107 TYR A N 1
ATOM 892 C CA . TYR A 1 107 ? -19.862 -5.945 14.004 1.00 94.31 107 TYR A CA 1
ATOM 893 C C . TYR A 1 107 ? -19.577 -4.680 14.818 1.00 94.31 107 TYR A C 1
ATOM 895 O O . TYR A 1 107 ? -20.447 -4.221 15.556 1.00 94.31 107 TYR A O 1
ATOM 903 N N . PHE A 1 108 ? -18.393 -4.090 14.663 1.00 95.38 108 PHE A N 1
ATOM 904 C CA . PHE A 1 108 ? -17.994 -2.897 15.400 1.00 95.38 108 PHE A CA 1
ATOM 905 C C . PHE A 1 108 ? -18.900 -1.701 15.097 1.00 95.38 108 PHE A C 1
ATOM 907 O O . PHE A 1 108 ? -19.386 -1.063 16.025 1.00 95.38 108 PHE A O 1
ATOM 914 N N . LYS A 1 109 ? -19.253 -1.476 13.825 1.00 94.75 109 LYS A N 1
ATOM 915 C CA . LYS A 1 109 ? -20.206 -0.425 13.415 1.00 94.75 109 LYS A CA 1
ATOM 916 C C . LYS A 1 109 ? -21.553 -0.490 14.143 1.00 94.75 109 LYS A C 1
ATOM 918 O O . LYS A 1 109 ? -22.212 0.527 14.309 1.00 94.75 109 LYS A O 1
ATOM 923 N N . ARG A 1 110 ? -21.982 -1.683 14.566 1.00 94.06 110 ARG A N 1
ATOM 924 C CA . ARG A 1 110 ? -23.257 -1.885 15.275 1.00 94.06 110 ARG A CA 1
ATOM 925 C C . ARG A 1 110 ? -23.146 -1.731 16.790 1.00 94.06 110 ARG A C 1
ATOM 927 O O . ARG A 1 110 ? -24.174 -1.583 17.436 1.00 94.06 110 ARG A O 1
ATOM 934 N N . ASN A 1 111 ? -21.938 -1.825 17.346 1.00 94.06 111 ASN A N 1
ATOM 935 C CA . ASN A 1 111 ? -21.714 -2.013 18.784 1.00 94.06 111 ASN A CA 1
ATOM 936 C C . ASN A 1 111 ? -20.649 -1.069 19.372 1.00 94.06 111 ASN A C 1
ATOM 938 O O . ASN A 1 111 ? -20.154 -1.322 20.471 1.00 94.06 111 ASN A O 1
ATOM 942 N N . PHE A 1 112 ? -20.246 -0.030 18.640 1.00 93.81 112 PHE A N 1
ATOM 943 C CA . PHE A 1 112 ? -19.297 0.967 19.136 1.00 93.81 112 PHE A CA 1
ATOM 944 C C . PHE A 1 112 ? -19.917 1.797 20.269 1.00 93.81 112 PHE A C 1
ATOM 946 O O . PHE A 1 112 ? -21.138 1.960 20.334 1.00 93.81 112 PHE A O 1
ATOM 953 N N . SER A 1 113 ? -19.072 2.324 21.153 1.00 91.88 113 SER A N 1
ATOM 954 C CA . SER A 1 113 ? -19.463 3.345 22.127 1.00 91.88 113 SER A CA 1
ATOM 955 C C . SER A 1 113 ? -18.929 4.718 21.725 1.00 91.88 113 SER A C 1
ATOM 957 O O . SER A 1 113 ? -18.049 4.831 20.871 1.00 91.88 113 SER A O 1
ATOM 959 N N . GLU A 1 114 ? -19.461 5.779 22.328 1.00 88.50 114 GLU A N 1
ATOM 960 C CA . GLU A 1 114 ? -19.045 7.149 22.017 1.00 88.50 114 GLU A CA 1
ATOM 961 C C . GLU A 1 114 ? -17.550 7.366 22.301 1.00 88.50 114 GLU A C 1
ATOM 963 O O . GLU A 1 114 ? -16.854 8.011 21.520 1.00 88.50 114 GLU A O 1
ATOM 968 N N . GLU A 1 115 ? -17.014 6.729 23.341 1.00 90.06 115 GLU A N 1
ATOM 969 C CA . GLU A 1 115 ? -15.597 6.812 23.705 1.00 90.06 115 GLU A CA 1
ATOM 970 C C . GLU A 1 115 ? -14.680 6.183 22.647 1.00 90.06 115 GLU A C 1
ATOM 972 O O . GLU A 1 115 ? -13.557 6.649 22.452 1.00 90.06 115 GLU A O 1
ATOM 977 N N . ASP A 1 116 ? -15.158 5.160 21.925 1.00 92.44 116 ASP A N 1
ATOM 978 C CA . ASP A 1 116 ? -14.386 4.517 20.858 1.00 92.44 116 ASP A CA 1
ATOM 979 C C . ASP A 1 116 ? -14.147 5.495 19.681 1.00 92.44 116 ASP A C 1
ATOM 981 O O . ASP A 1 116 ? -13.141 5.384 18.976 1.00 92.44 116 ASP A O 1
ATOM 985 N N . THR A 1 117 ? -15.034 6.479 19.469 1.00 91.12 117 THR A N 1
ATOM 986 C CA . THR A 1 117 ? -14.975 7.391 18.307 1.00 91.12 117 THR A CA 1
ATOM 987 C C . THR A 1 117 ? -13.721 8.260 18.287 1.00 91.12 117 THR A C 1
ATOM 989 O O . THR A 1 117 ? -13.128 8.457 17.226 1.00 91.12 117 THR A O 1
ATOM 992 N N . ILE A 1 118 ? -13.255 8.708 19.457 1.00 90.75 118 ILE A N 1
ATOM 993 C CA . ILE A 1 118 ? -12.045 9.529 19.592 1.00 90.75 118 ILE A CA 1
ATOM 994 C C . ILE A 1 118 ? -10.840 8.776 19.024 1.00 90.75 118 ILE A C 1
ATOM 996 O O . ILE A 1 118 ? -10.070 9.325 18.234 1.00 90.75 118 ILE A O 1
ATOM 1000 N N . GLN A 1 119 ? -10.707 7.499 19.384 1.00 93.62 119 GLN A N 1
ATOM 1001 C CA . GLN A 1 119 ? -9.607 6.663 18.919 1.00 93.62 119 GLN A CA 1
ATOM 1002 C C . GLN A 1 119 ? -9.711 6.403 17.410 1.00 93.62 119 GLN A C 1
ATOM 1004 O O . GLN A 1 119 ? -8.715 6.506 16.697 1.00 93.62 119 GLN A O 1
ATOM 1009 N N . ILE A 1 120 ? -10.916 6.145 16.893 1.00 94.06 120 ILE A N 1
ATOM 1010 C CA . ILE A 1 120 ? -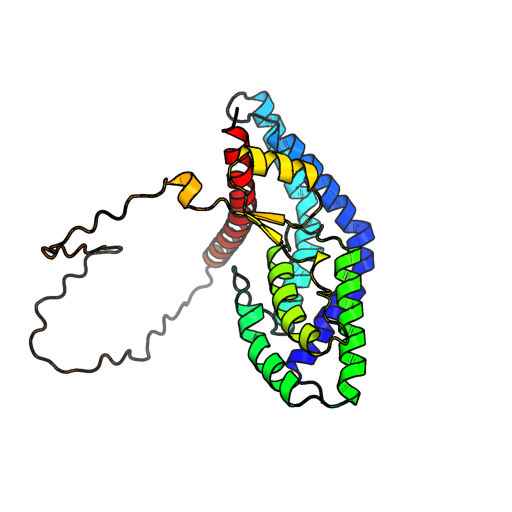11.142 5.952 15.452 1.00 94.06 120 ILE A CA 1
ATOM 1011 C C . ILE A 1 120 ? -10.683 7.174 14.656 1.00 94.06 120 ILE A C 1
ATOM 1013 O O . ILE A 1 120 ? -9.998 7.021 13.645 1.00 94.06 120 ILE A O 1
ATOM 1017 N N . PHE A 1 121 ? -11.034 8.382 15.102 1.00 92.75 121 PHE A N 1
ATOM 1018 C CA . PHE A 1 121 ? -10.649 9.605 14.404 1.00 92.75 121 PHE A CA 1
ATOM 1019 C C . PHE A 1 121 ? -9.141 9.833 14.401 1.00 92.75 121 PHE A C 1
ATOM 1021 O O . PHE A 1 121 ? -8.596 10.223 13.368 1.00 92.75 121 PHE A O 1
ATOM 1028 N N . GLN A 1 122 ? -8.461 9.529 15.509 1.00 94.56 122 GLN A N 1
ATOM 1029 C CA . GLN A 1 122 ? -7.001 9.607 15.586 1.00 94.56 122 GLN A CA 1
ATOM 1030 C C . GLN A 1 122 ? -6.333 8.677 14.566 1.00 94.56 122 GLN A C 1
ATOM 1032 O O . GLN A 1 122 ? -5.479 9.119 13.799 1.00 94.56 122 GLN A O 1
ATOM 1037 N N . TYR A 1 123 ? -6.758 7.413 14.500 1.00 96.75 123 TYR A N 1
ATOM 1038 C CA . TYR A 1 123 ? -6.189 6.446 13.556 1.00 96.75 123 TYR A CA 1
ATOM 1039 C C . TYR A 1 123 ? -6.564 6.723 12.103 1.00 96.75 123 TYR A C 1
ATOM 1041 O O . TYR A 1 123 ? -5.739 6.524 11.212 1.00 96.75 123 TYR A O 1
ATOM 1049 N N . LYS A 1 124 ? -7.777 7.231 11.857 1.00 94.69 124 LYS A N 1
ATOM 1050 C CA . LYS A 1 124 ? -8.179 7.703 10.532 1.00 94.69 124 LYS A CA 1
ATOM 1051 C C . LYS A 1 124 ? -7.226 8.791 10.053 1.00 94.69 124 LYS A C 1
ATOM 1053 O O . LYS A 1 124 ? -6.671 8.665 8.966 1.00 94.69 124 LYS A O 1
ATOM 1058 N N . GLN A 1 125 ? -7.011 9.824 10.869 1.00 92.69 125 GLN A N 1
ATOM 1059 C CA . GLN A 1 125 ? -6.139 10.937 10.503 1.00 92.69 125 GLN A CA 1
ATOM 1060 C C . GLN A 1 125 ? -4.705 10.462 10.265 1.00 92.69 125 GLN A C 1
ATOM 1062 O O . GLN A 1 125 ? -4.144 10.742 9.212 1.00 92.69 125 GLN A O 1
ATOM 1067 N N . LYS A 1 126 ? -4.167 9.648 11.179 1.00 95.06 126 LYS A N 1
ATOM 1068 C CA . LYS A 1 126 ? -2.827 9.065 11.055 1.00 95.06 126 LYS A CA 1
ATOM 1069 C C . LYS A 1 126 ? -2.639 8.310 9.736 1.00 95.06 126 LYS A C 1
ATOM 1071 O O . LYS A 1 126 ? -1.636 8.496 9.050 1.00 95.06 126 LYS A O 1
ATOM 1076 N N . TYR A 1 127 ? -3.615 7.486 9.349 1.00 94.62 127 TYR A N 1
ATOM 1077 C CA . TYR A 1 127 ? -3.548 6.766 8.081 1.00 94.62 127 TYR A CA 1
ATOM 1078 C C . TYR A 1 127 ? -3.616 7.709 6.877 1.00 94.62 127 TYR A C 1
ATOM 1080 O O . TYR A 1 127 ? -2.809 7.585 5.958 1.00 94.62 127 TYR A O 1
ATOM 1088 N N . LEU A 1 128 ? -4.550 8.663 6.874 1.00 90.88 128 LEU A N 1
ATOM 1089 C CA . LEU A 1 128 ? -4.685 9.624 5.777 1.00 90.88 128 LEU A CA 1
ATOM 1090 C C . LEU A 1 128 ? -3.409 10.461 5.598 1.00 90.88 128 LEU A C 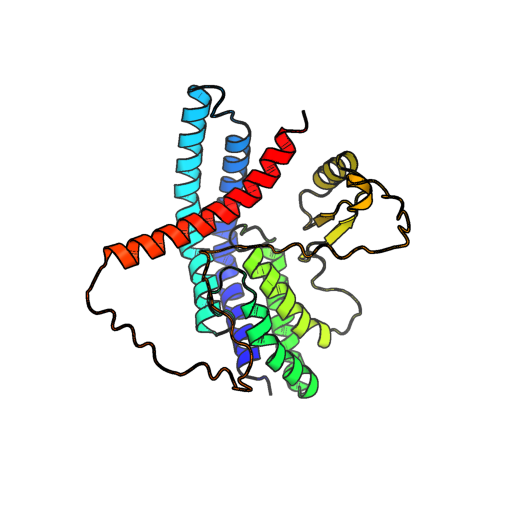1
ATOM 1092 O O . LEU A 1 128 ? -2.968 10.636 4.462 1.00 90.88 128 LEU A O 1
ATOM 1096 N N . ASP A 1 129 ? -2.785 10.897 6.693 1.00 91.00 129 ASP A N 1
ATOM 1097 C CA . ASP A 1 129 ? -1.518 11.636 6.683 1.00 91.00 129 ASP A CA 1
ATOM 1098 C C . ASP A 1 129 ? -0.391 10.785 6.090 1.00 91.00 129 ASP A C 1
ATOM 1100 O O . ASP A 1 129 ? 0.289 11.212 5.156 1.00 91.00 129 ASP A O 1
ATOM 1104 N N . PHE A 1 130 ? -0.254 9.531 6.539 1.00 91.31 130 PHE A N 1
ATOM 1105 C CA . PHE A 1 130 ? 0.702 8.591 5.955 1.00 91.31 130 PHE A CA 1
ATOM 1106 C C . PHE A 1 130 ? 0.517 8.446 4.437 1.00 91.31 130 PHE A C 1
ATOM 1108 O O . PHE A 1 130 ? 1.487 8.507 3.677 1.00 91.31 130 PHE A O 1
ATOM 1115 N N . ARG A 1 131 ? -0.723 8.269 3.967 1.00 88.25 131 ARG A N 1
ATOM 1116 C CA . ARG A 1 131 ? -1.015 8.086 2.536 1.00 88.25 131 ARG A CA 1
ATOM 1117 C C . ARG A 1 131 ? -0.778 9.358 1.726 1.00 88.25 131 ARG A C 1
ATOM 1119 O O . ARG A 1 131 ? -0.299 9.263 0.596 1.00 88.25 131 ARG A O 1
ATOM 1126 N N . ALA A 1 132 ? -1.077 10.527 2.289 1.00 85.00 132 ALA A N 1
ATOM 1127 C CA . ALA A 1 132 ? -0.842 11.816 1.649 1.00 85.00 132 ALA A CA 1
ATOM 1128 C C . ALA A 1 132 ? 0.656 12.127 1.513 1.00 85.00 132 ALA A C 1
ATOM 1130 O O . ALA A 1 132 ? 1.096 12.552 0.448 1.00 85.00 132 ALA A O 1
ATOM 1131 N N . GLU A 1 133 ? 1.441 11.874 2.560 1.00 85.31 133 GLU A N 1
ATOM 1132 C CA . GLU A 1 133 ? 2.877 12.172 2.582 1.00 85.31 133 GLU A CA 1
ATOM 1133 C C . GLU A 1 133 ? 3.710 11.181 1.757 1.00 85.31 133 GLU A C 1
ATOM 1135 O O . GLU A 1 133 ? 4.727 11.560 1.182 1.00 85.31 133 GLU A O 1
ATOM 1140 N N . THR A 1 134 ? 3.281 9.917 1.666 1.00 81.12 134 THR A N 1
ATOM 1141 C CA . THR A 1 134 ? 3.979 8.888 0.870 1.00 81.12 134 THR A CA 1
ATOM 1142 C C . THR A 1 134 ? 3.534 8.829 -0.593 1.00 81.12 134 THR A C 1
ATOM 1144 O O . THR A 1 134 ? 4.120 8.083 -1.378 1.00 81.12 134 THR A O 1
ATOM 1147 N N . ASN A 1 135 ? 2.481 9.573 -0.953 1.00 67.38 135 ASN A N 1
ATOM 1148 C CA . ASN A 1 135 ? 2.010 9.822 -2.319 1.00 67.38 135 ASN A CA 1
ATOM 1149 C C . ASN A 1 135 ? 1.872 8.576 -3.231 1.00 67.38 135 ASN A C 1
ATOM 1151 O O . ASN A 1 135 ? 1.924 8.679 -4.451 1.00 67.38 135 ASN A O 1
ATOM 1155 N N . ASN A 1 136 ? 1.643 7.382 -2.671 1.00 60.56 136 ASN A N 1
ATOM 1156 C CA . ASN A 1 136 ? 1.613 6.121 -3.434 1.00 60.56 136 ASN A CA 1
ATOM 1157 C C . ASN A 1 136 ? 2.920 5.733 -4.152 1.00 60.56 136 ASN A C 1
ATOM 1159 O O . ASN A 1 136 ? 2.893 4.847 -5.006 1.00 60.56 136 ASN A O 1
ATOM 1163 N N . ASP A 1 137 ? 4.068 6.304 -3.785 1.00 63.69 137 ASP A N 1
ATOM 1164 C CA . ASP A 1 137 ? 5.300 6.153 -4.576 1.00 63.69 137 ASP A CA 1
ATOM 1165 C C . ASP A 1 137 ? 5.936 4.747 -4.483 1.00 63.69 137 ASP A C 1
ATOM 1167 O O . ASP A 1 137 ? 6.813 4.379 -5.271 1.00 63.69 137 ASP A O 1
ATOM 1171 N N . PHE A 1 138 ? 5.444 3.895 -3.579 1.00 69.62 138 PHE A N 1
ATOM 1172 C CA . PHE A 1 138 ? 5.850 2.493 -3.479 1.00 69.62 138 PHE A CA 1
ATOM 1173 C C . PHE A 1 138 ? 5.072 1.605 -4.459 1.00 69.62 138 PHE A C 1
ATOM 1175 O O . PHE A 1 138 ? 4.211 0.825 -4.052 1.00 69.62 138 PHE A O 1
ATOM 1182 N N . HIS A 1 139 ? 5.429 1.648 -5.748 1.00 67.31 139 HIS A N 1
ATOM 1183 C CA . HIS A 1 139 ? 4.802 0.837 -6.817 1.00 67.31 139 HIS A CA 1
ATOM 1184 C C . HIS A 1 139 ? 4.707 -0.665 -6.501 1.00 67.31 139 HIS A C 1
ATOM 1186 O O . HIS A 1 139 ? 3.774 -1.353 -6.906 1.00 67.31 139 HIS A O 1
ATOM 1192 N N . CYS A 1 140 ? 5.657 -1.200 -5.731 1.00 72.06 140 CYS A N 1
ATOM 1193 C CA . CYS A 1 140 ? 5.642 -2.604 -5.309 1.00 72.06 140 CYS A CA 1
ATOM 1194 C C . CYS A 1 140 ? 4.548 -2.956 -4.283 1.00 72.06 140 CYS A C 1
ATOM 1196 O O . CYS A 1 140 ? 4.304 -4.136 -4.039 1.00 72.06 140 CYS A O 1
ATOM 1198 N N . LEU A 1 141 ? 3.900 -1.954 -3.688 1.00 80.88 141 LEU A N 1
ATOM 1199 C CA . LEU A 1 141 ? 2.848 -2.092 -2.685 1.00 80.88 141 LEU A CA 1
ATOM 1200 C C . LEU A 1 141 ? 1.497 -1.557 -3.160 1.00 80.88 141 LEU A C 1
ATOM 1202 O O . LEU A 1 141 ? 0.547 -1.581 -2.384 1.00 80.88 141 LEU A O 1
ATOM 1206 N N . SER A 1 142 ? 1.365 -1.122 -4.415 1.00 79.12 142 SER A N 1
ATOM 1207 C CA . SER A 1 142 ? 0.127 -0.507 -4.909 1.00 79.12 142 SER A CA 1
ATOM 1208 C C . SER A 1 142 ? -1.107 -1.385 -4.681 1.00 79.12 142 SER A C 1
ATOM 1210 O O . SER A 1 142 ? -2.117 -0.886 -4.204 1.00 79.12 142 SER A O 1
ATOM 1212 N N . PHE A 1 143 ? -1.028 -2.698 -4.927 1.00 78.81 143 PHE A N 1
ATOM 1213 C CA . PHE A 1 143 ? -2.151 -3.617 -4.677 1.00 78.81 143 PHE A CA 1
ATOM 1214 C C . PHE A 1 143 ? -2.433 -3.852 -3.189 1.00 78.81 143 PHE A C 1
ATOM 1216 O O . PHE A 1 143 ? -3.591 -3.994 -2.794 1.00 78.81 143 PHE A O 1
ATOM 1223 N N . VAL A 1 144 ? -1.380 -3.870 -2.367 1.00 86.25 144 VAL A N 1
ATOM 1224 C CA . VAL A 1 144 ? -1.497 -4.000 -0.909 1.00 86.25 144 VAL A CA 1
ATOM 1225 C C . VAL A 1 144 ? -2.237 -2.791 -0.358 1.00 86.25 144 VAL A C 1
ATOM 1227 O O . VAL A 1 144 ? -3.240 -2.947 0.333 1.00 86.25 144 VAL A O 1
ATOM 1230 N N . PHE A 1 145 ? -1.775 -1.589 -0.707 1.00 87.75 145 PHE A N 1
ATOM 1231 C CA . PHE A 1 145 ? -2.387 -0.355 -0.243 1.00 87.75 145 PHE A CA 1
ATOM 1232 C C . PHE A 1 145 ? -3.762 -0.121 -0.848 1.00 87.75 145 PHE A C 1
ATOM 1234 O O . PHE A 1 145 ? -4.626 0.334 -0.122 1.00 87.75 145 PHE A O 1
ATOM 1241 N N . GLN A 1 146 ? -4.018 -0.505 -2.101 1.00 84.69 146 GLN A N 1
ATOM 1242 C CA . GLN A 1 146 ? -5.373 -0.442 -2.655 1.00 84.69 146 GLN A CA 1
ATOM 1243 C C . GLN A 1 146 ? -6.346 -1.298 -1.825 1.00 84.69 146 GLN A C 1
ATOM 1245 O O . GLN A 1 146 ? -7.390 -0.815 -1.399 1.00 84.69 146 GLN A O 1
ATOM 1250 N N . SER A 1 147 ? -5.980 -2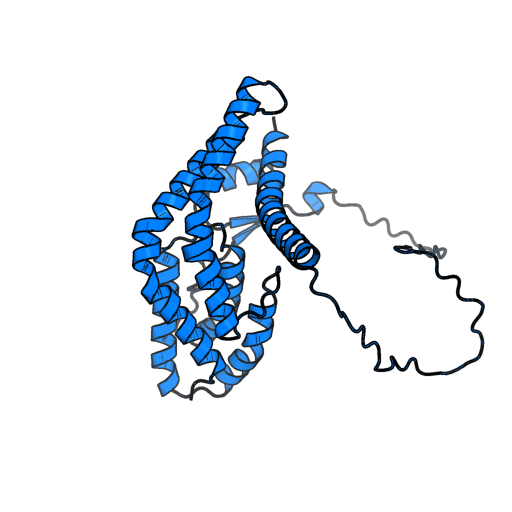.550 -1.540 1.00 87.38 147 SER A N 1
ATOM 1251 C CA . SER A 1 147 ? -6.822 -3.460 -0.748 1.00 87.38 147 SER A CA 1
ATOM 1252 C C . SER A 1 147 ? -6.998 -2.971 0.695 1.00 87.38 147 SER A C 1
ATOM 1254 O O . SER A 1 147 ? -8.054 -3.146 1.304 1.00 87.38 147 SER A O 1
ATOM 1256 N N . LEU A 1 148 ? -5.956 -2.350 1.253 1.00 91.81 148 LEU A N 1
ATOM 1257 C CA . LEU A 1 148 ? -5.992 -1.756 2.582 1.00 91.81 148 LEU A CA 1
ATOM 1258 C C . LEU A 1 148 ? -6.857 -0.488 2.627 1.00 91.81 148 LEU A C 1
ATOM 1260 O O . LEU A 1 148 ? -7.650 -0.323 3.550 1.00 91.81 148 LEU A O 1
ATOM 1264 N N . ASP A 1 149 ? -6.732 0.384 1.627 1.00 91.19 149 ASP A N 1
ATOM 1265 C CA . ASP A 1 149 ? -7.539 1.592 1.472 1.00 91.19 149 ASP A CA 1
ATOM 1266 C C . ASP A 1 149 ? -9.021 1.2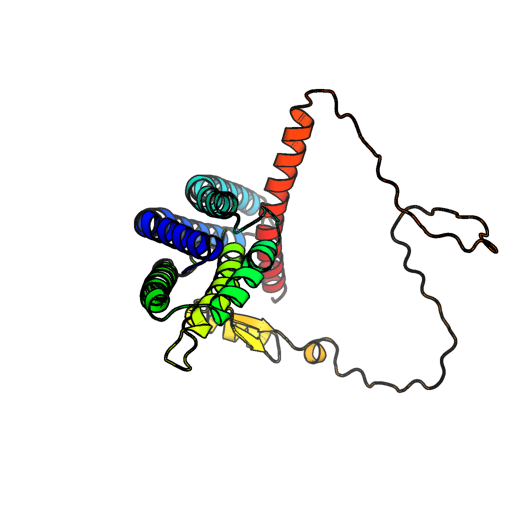13 1.405 1.00 91.19 149 ASP A C 1
ATOM 1268 O O . ASP A 1 149 ? -9.833 1.827 2.086 1.00 91.19 149 ASP A O 1
ATOM 1272 N N . GLU A 1 150 ? -9.379 0.161 0.662 1.00 90.62 150 GLU A N 1
ATOM 1273 C CA . GLU A 1 150 ? -10.757 -0.332 0.564 1.00 90.62 150 GLU A CA 1
ATOM 1274 C C . GLU A 1 150 ? -11.324 -0.755 1.930 1.00 90.62 150 GLU A C 1
ATOM 1276 O O . GLU A 1 150 ? -12.412 -0.312 2.314 1.00 90.62 150 GLU A O 1
ATOM 1281 N N . ILE A 1 151 ? -10.589 -1.565 2.701 1.00 94.12 151 ILE A N 1
ATOM 1282 C CA . ILE A 1 151 ? -11.081 -2.056 3.996 1.00 94.12 151 ILE A CA 1
ATOM 1283 C C . ILE A 1 151 ? -11.076 -0.969 5.084 1.00 94.12 151 ILE A C 1
ATOM 1285 O O . ILE A 1 151 ? -11.997 -0.902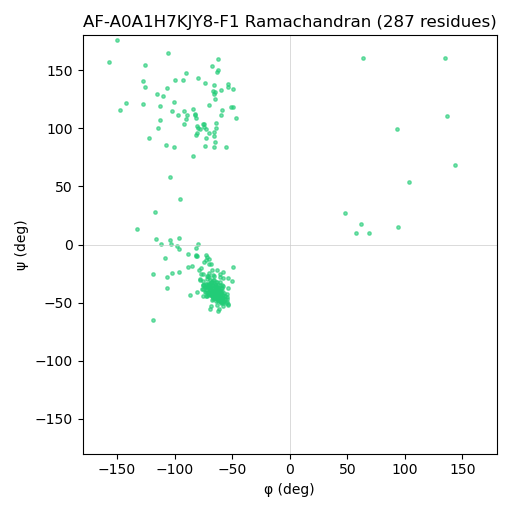 5.901 1.00 94.12 151 ILE A O 1
ATOM 1289 N N . LEU A 1 152 ? -10.078 -0.078 5.090 1.00 95.00 152 LEU A N 1
ATOM 1290 C CA . LEU A 1 152 ? -10.014 1.042 6.033 1.00 95.00 152 LEU A CA 1
ATOM 1291 C C . LEU A 1 152 ? -11.046 2.115 5.698 1.00 95.00 152 LEU A C 1
ATOM 1293 O O . LEU A 1 152 ? -11.659 2.671 6.607 1.00 95.00 152 LEU A O 1
ATOM 1297 N N . LYS A 1 153 ? -11.311 2.364 4.414 1.00 93.06 153 LYS A N 1
ATOM 1298 C CA . LYS A 1 153 ? -12.418 3.214 3.976 1.00 93.06 153 LYS A CA 1
ATOM 1299 C C . LYS A 1 153 ? -13.745 2.659 4.471 1.00 93.06 153 LYS A C 1
ATOM 1301 O O . LYS A 1 153 ? -14.552 3.423 4.993 1.00 93.06 153 LYS A O 1
ATOM 1306 N N . GLU A 1 154 ? -13.968 1.351 4.349 1.00 94.38 154 GLU A N 1
ATOM 1307 C CA . GLU A 1 154 ? -15.177 0.712 4.870 1.00 94.38 154 GLU A CA 1
ATOM 1308 C C . GLU A 1 154 ? -15.316 0.940 6.381 1.00 94.38 154 GLU A C 1
ATOM 1310 O O . GLU A 1 154 ? -16.400 1.304 6.838 1.00 94.38 154 GLU A O 1
ATOM 1315 N N . LEU A 1 155 ? -14.236 0.815 7.157 1.00 94.88 155 LEU A N 1
ATOM 1316 C CA . LEU A 1 155 ? -14.238 1.132 8.588 1.00 94.88 155 LEU A CA 1
ATOM 1317 C C . LEU A 1 155 ? -14.543 2.616 8.853 1.00 94.88 155 LEU A C 1
ATOM 1319 O O . LEU A 1 155 ? -15.502 2.931 9.557 1.00 94.88 155 LEU A O 1
ATOM 1323 N N . PHE A 1 156 ? -13.749 3.525 8.292 1.00 94.62 156 PHE A N 1
ATOM 1324 C CA . PHE A 1 156 ? -13.740 4.937 8.668 1.00 94.62 156 PHE A CA 1
ATOM 1325 C C . PHE A 1 156 ? -14.894 5.754 8.081 1.00 94.62 156 PHE A C 1
ATOM 1327 O O . PHE A 1 156 ? -15.369 6.678 8.741 1.00 94.62 156 PHE A O 1
ATOM 1334 N N . ASN A 1 157 ? -15.414 5.400 6.900 1.00 91.75 157 ASN A N 1
ATOM 1335 C CA . ASN A 1 157 ? -16.541 6.123 6.297 1.00 91.75 157 ASN A CA 1
ATOM 1336 C C . ASN A 1 157 ? -17.822 6.044 7.119 1.00 91.75 157 ASN A C 1
ATOM 1338 O O . ASN A 1 157 ? -18.705 6.874 6.931 1.00 91.75 157 ASN A O 1
ATOM 1342 N N . PHE A 1 158 ? -17.958 5.047 7.989 1.00 91.38 158 PHE A N 1
ATOM 1343 C CA . PHE A 1 158 ? -19.110 4.966 8.876 1.00 91.38 158 PHE A CA 1
ATOM 1344 C C . PHE A 1 158 ? -19.094 6.065 9.948 1.00 91.38 158 PHE A C 1
ATOM 1346 O O . PHE A 1 158 ? -20.150 6.538 10.347 1.00 91.38 158 PHE A O 1
ATOM 1353 N N . PHE A 1 159 ? -17.905 6.499 10.371 1.00 89.12 159 PHE A N 1
ATOM 1354 C CA . PHE A 1 159 ? -17.723 7.454 11.465 1.00 89.12 159 PHE A CA 1
ATOM 1355 C C . PHE A 1 159 ? -17.549 8.897 10.984 1.00 89.12 159 PHE A C 1
ATOM 1357 O O . PHE A 1 159 ? -17.250 9.770 11.782 1.00 89.12 159 PHE A O 1
ATOM 1364 N N . LYS A 1 160 ? -17.682 9.179 9.686 1.00 85.19 160 LYS A N 1
ATOM 1365 C CA . LYS A 1 160 ? -17.434 10.524 9.156 1.00 85.19 160 LYS A CA 1
ATOM 1366 C C . LYS A 1 160 ? -18.557 11.504 9.509 1.00 85.19 160 LYS A C 1
ATOM 1368 O O . LYS A 1 160 ? -19.734 11.209 9.320 1.00 85.19 160 LYS A O 1
ATOM 1373 N N . ASP A 1 161 ? -18.170 12.723 9.871 1.00 80.69 161 ASP A N 1
ATOM 1374 C CA . ASP A 1 161 ? -19.114 13.823 10.121 1.00 80.69 161 ASP A CA 1
ATOM 1375 C C . ASP A 1 161 ? -19.574 14.524 8.834 1.00 80.69 161 ASP A C 1
ATOM 1377 O O . ASP A 1 161 ? -20.476 15.361 8.846 1.00 80.69 161 ASP A O 1
ATOM 1381 N N . THR A 1 162 ? -18.937 14.221 7.697 1.00 82.06 162 THR A N 1
ATOM 1382 C CA . THR A 1 162 ? -19.193 14.901 6.422 1.00 82.06 162 THR A CA 1
ATOM 1383 C C . THR A 1 162 ? -19.529 13.925 5.304 1.00 82.06 162 THR A C 1
ATOM 1385 O O . THR A 1 162 ? -19.099 12.777 5.286 1.00 82.06 162 THR A O 1
ATOM 1388 N N . SER A 1 163 ? -20.256 14.392 4.291 1.00 76.75 163 SER A N 1
ATOM 1389 C CA . SER A 1 163 ? -20.533 13.590 3.095 1.00 76.75 163 SER A CA 1
ATOM 1390 C C . SER A 1 163 ? -19.313 13.408 2.184 1.00 76.75 163 SER A C 1
ATOM 1392 O O . SER A 1 163 ? -19.361 12.569 1.283 1.00 76.75 163 SER A O 1
ATOM 1394 N N . LYS A 1 164 ? -18.212 14.140 2.418 1.00 81.50 164 LYS A N 1
ATOM 1395 C CA . LYS A 1 164 ? -17.007 14.082 1.583 1.00 81.50 164 LYS A CA 1
ATOM 1396 C C . LYS A 1 164 ? -16.378 12.686 1.624 1.00 81.50 164 LYS A C 1
ATOM 1398 O O . LYS A 1 164 ? -16.503 11.956 2.609 1.00 81.50 164 LYS A O 1
ATOM 1403 N N . ASN A 1 165 ? -15.745 12.303 0.519 1.00 78.56 165 ASN A N 1
ATOM 1404 C CA . ASN A 1 165 ? -14.940 11.092 0.454 1.00 78.56 165 ASN A CA 1
ATOM 1405 C C . ASN A 1 165 ? -13.491 11.447 0.805 1.00 78.56 165 ASN A C 1
ATOM 1407 O O . ASN A 1 165 ? -12.786 12.040 -0.005 1.00 78.56 165 ASN A O 1
ATOM 1411 N N . GLU A 1 166 ? -13.069 11.106 2.020 1.00 82.62 166 GLU A N 1
ATOM 1412 C CA . GLU A 1 166 ? -11.721 11.399 2.530 1.00 82.62 166 GLU A CA 1
ATOM 1413 C C . GLU A 1 166 ? -10.641 10.511 1.879 1.00 82.62 166 GLU A C 1
ATOM 1415 O O . GLU A 1 166 ? -9.461 10.831 1.953 1.00 82.62 166 GLU A O 1
ATOM 1420 N N . PHE A 1 167 ? -11.047 9.442 1.182 1.00 80.56 167 PHE A N 1
ATOM 1421 C CA . PHE A 1 167 ? -10.168 8.526 0.447 1.00 80.56 167 PHE A CA 1
ATOM 1422 C C . PHE A 1 167 ? -10.080 8.835 -1.059 1.00 80.56 167 PHE A C 1
ATOM 1424 O O . PHE A 1 167 ? -9.327 8.184 -1.784 1.00 80.56 167 PHE A O 1
ATOM 1431 N N . ASP A 1 168 ? -10.804 9.852 -1.547 1.00 76.12 168 ASP A N 1
ATOM 1432 C CA . ASP A 1 168 ? -10.920 10.178 -2.981 1.00 76.12 168 ASP A CA 1
ATOM 1433 C C . ASP A 1 168 ? -9.572 10.467 -3.662 1.00 76.12 168 ASP A C 1
ATOM 1435 O O . ASP A 1 168 ? -9.415 10.224 -4.858 1.00 76.12 168 ASP A O 1
ATOM 1439 N N . SER A 1 169 ? -8.589 10.974 -2.912 1.00 68.94 169 SER A N 1
ATOM 1440 C CA . SER A 1 169 ? -7.234 11.239 -3.411 1.00 68.94 169 SER A CA 1
ATOM 1441 C C . SER A 1 169 ? -6.432 9.971 -3.700 1.00 68.94 169 SER A C 1
ATOM 1443 O O . SER A 1 169 ? -5.504 10.011 -4.507 1.00 68.94 169 SER A O 1
ATOM 1445 N N . PHE A 1 170 ? -6.770 8.859 -3.047 1.00 68.81 170 PHE A N 1
ATOM 1446 C CA . PHE A 1 170 ? -6.048 7.590 -3.156 1.00 68.81 170 PHE A CA 1
ATOM 1447 C C . PHE A 1 170 ? -6.772 6.599 -4.065 1.00 68.81 170 PHE A C 1
ATOM 1449 O O . PHE A 1 170 ? -6.136 5.729 -4.660 1.00 68.81 170 PHE A O 1
ATOM 1456 N N . GLU A 1 171 ? -8.084 6.756 -4.217 1.00 68.00 171 GLU A N 1
ATOM 1457 C CA . GLU A 1 171 ? -8.907 5.898 -5.057 1.00 68.00 171 GLU A CA 1
ATOM 1458 C C . GLU A 1 171 ? -8.561 6.015 -6.532 1.00 68.00 171 GLU A C 1
ATOM 1460 O O . GLU A 1 171 ? -8.396 7.102 -7.090 1.00 68.00 171 GLU A O 1
ATOM 1465 N N . THR A 1 172 ? -8.510 4.861 -7.192 1.00 62.03 172 THR A N 1
ATOM 1466 C CA . THR A 1 172 ? -8.367 4.830 -8.636 1.00 62.03 172 THR A CA 1
ATOM 1467 C C . THR A 1 172 ? -9.693 5.204 -9.295 1.00 62.03 172 THR A C 1
ATOM 1469 O O . THR A 1 172 ? -10.610 4.386 -9.358 1.00 62.03 172 THR A O 1
ATOM 1472 N N . LYS A 1 173 ? -9.812 6.431 -9.811 1.00 62.41 173 LYS A N 1
ATOM 1473 C CA . LYS A 1 173 ? -11.019 6.869 -10.526 1.00 62.41 173 LYS A CA 1
ATOM 1474 C C . LYS A 1 173 ? -11.095 6.145 -11.859 1.00 62.41 173 LYS A C 1
ATOM 1476 O O . LYS A 1 173 ? -10.181 6.284 -12.662 1.00 62.41 173 LYS A O 1
ATOM 1481 N N . ILE A 1 174 ? -12.156 5.380 -12.095 1.00 60.03 174 ILE A N 1
ATOM 1482 C CA . ILE A 1 174 ? -12.411 4.812 -13.418 1.00 60.03 174 ILE A CA 1
ATOM 1483 C C . ILE A 1 174 ? -13.091 5.895 -14.250 1.00 60.03 174 ILE A C 1
ATOM 1485 O O . ILE A 1 174 ? -14.208 6.303 -13.946 1.00 60.03 174 ILE A O 1
ATOM 1489 N N . VAL A 1 175 ? -12.393 6.400 -15.259 1.00 64.94 175 VAL A N 1
ATOM 1490 C CA . VAL A 1 175 ? -12.944 7.349 -16.224 1.00 64.94 175 VAL A CA 1
ATOM 1491 C C . VAL A 1 175 ? -13.259 6.573 -17.488 1.00 64.94 175 VAL A C 1
ATOM 1493 O O . VAL A 1 175 ? -12.358 6.037 -18.134 1.00 64.94 175 VAL A O 1
ATOM 1496 N N . GLU A 1 176 ? -14.541 6.501 -17.824 1.00 66.81 176 GLU A N 1
ATOM 1497 C CA . GLU A 1 176 ? -14.947 6.008 -19.132 1.00 66.81 176 GLU A CA 1
ATOM 1498 C C . GLU A 1 176 ? -14.488 6.995 -20.208 1.00 66.81 176 GLU A C 1
ATOM 1500 O O . GLU A 1 176 ? -14.629 8.213 -20.058 1.00 66.81 176 GLU A O 1
ATOM 1505 N N . VAL A 1 177 ? -13.866 6.461 -21.251 1.00 70.94 177 VAL A N 1
ATOM 1506 C CA . VAL A 1 177 ? -13.366 7.203 -22.412 1.00 70.94 177 VAL A CA 1
ATOM 1507 C C . VAL A 1 177 ? -13.923 6.555 -23.666 1.00 70.94 177 VAL A C 1
ATOM 1509 O O . VAL A 1 177 ? -14.052 5.330 -23.729 1.00 70.94 177 VAL A O 1
ATOM 1512 N N . GLU A 1 178 ? -14.292 7.381 -24.639 1.00 69.81 178 GLU A N 1
ATOM 1513 C CA . GLU A 1 178 ? -14.982 6.907 -25.841 1.00 69.81 178 GLU A CA 1
ATOM 1514 C C . GLU A 1 178 ? -14.033 6.127 -26.756 1.00 69.81 178 GLU A C 1
ATOM 1516 O O . GLU A 1 178 ? -14.431 5.137 -27.370 1.00 69.81 178 GLU A O 1
ATOM 1521 N N . ASP A 1 179 ? -12.760 6.529 -26.794 1.00 71.44 179 ASP A N 1
ATOM 1522 C CA . ASP A 1 179 ? -11.727 5.899 -27.605 1.00 71.44 179 ASP A CA 1
ATOM 1523 C C . ASP A 1 179 ? -10.318 6.012 -26.990 1.00 71.44 179 ASP A C 1
ATOM 1525 O O . ASP A 1 179 ? -10.077 6.629 -25.944 1.00 71.44 179 ASP A O 1
ATOM 1529 N N . PHE A 1 180 ? -9.354 5.372 -27.654 1.00 60.25 180 PHE A N 1
ATOM 1530 C CA . PHE A 1 180 ? -7.958 5.372 -27.225 1.00 60.25 180 PHE A CA 1
ATOM 1531 C C . PHE A 1 180 ? -7.255 6.720 -27.350 1.00 60.25 180 PHE A C 1
ATOM 1533 O O . PHE A 1 180 ? -6.377 7.006 -26.534 1.00 60.25 180 PHE A O 1
ATOM 1540 N N . ASP A 1 181 ? -7.604 7.547 -28.332 1.00 71.00 181 ASP A N 1
ATOM 1541 C CA . ASP A 1 181 ? -6.950 8.842 -28.529 1.00 71.00 181 ASP A CA 1
ATOM 1542 C C . ASP A 1 181 ? -7.317 9.801 -27.391 1.00 71.00 181 ASP A C 1
ATOM 1544 O O . ASP A 1 181 ? -6.469 10.539 -26.870 1.00 71.00 181 ASP A O 1
ATOM 1548 N N . GLU A 1 182 ? -8.570 9.745 -26.945 1.00 70.88 182 GLU A N 1
ATOM 1549 C CA . GLU A 1 182 ? -9.040 10.425 -25.749 1.00 70.88 182 GLU A CA 1
ATOM 1550 C C . GLU A 1 182 ? -8.353 9.882 -24.488 1.00 70.88 182 GLU A C 1
ATOM 1552 O O . GLU A 1 182 ? -7.878 10.669 -23.659 1.00 70.88 182 GLU A O 1
ATOM 1557 N N . MET A 1 183 ? -8.223 8.556 -24.367 1.00 66.19 183 MET A N 1
ATOM 1558 C CA . MET A 1 183 ? -7.497 7.921 -23.264 1.00 66.19 183 MET A CA 1
ATOM 1559 C C . MET A 1 183 ? -6.058 8.442 -23.163 1.00 66.19 183 MET A C 1
ATOM 1561 O O . MET A 1 183 ? -5.623 8.877 -22.095 1.00 66.19 183 MET A O 1
ATOM 1565 N N . VAL A 1 184 ? -5.319 8.451 -24.276 1.00 65.56 184 VAL A N 1
ATOM 1566 C CA . VAL A 1 184 ? -3.911 8.876 -24.332 1.00 65.56 184 VAL A CA 1
ATOM 1567 C C . VAL A 1 184 ? -3.761 10.353 -23.961 1.00 65.56 184 VAL A C 1
ATOM 1569 O O . VAL A 1 184 ? -2.857 10.705 -23.193 1.00 65.56 184 VAL A O 1
ATOM 1572 N N . LYS A 1 185 ? -4.663 11.224 -24.432 1.00 70.25 185 LYS A N 1
ATOM 1573 C CA . LYS A 1 185 ? -4.680 12.645 -24.040 1.00 70.25 185 LYS A CA 1
ATOM 1574 C C . LYS A 1 185 ? -4.934 12.812 -22.542 1.00 70.25 185 LYS A C 1
ATOM 1576 O O . LYS A 1 185 ? -4.155 13.477 -21.861 1.00 70.25 185 LYS A O 1
ATOM 1581 N N . ARG A 1 186 ? -5.954 12.144 -21.994 1.00 63.72 186 ARG A N 1
ATOM 1582 C CA . ARG A 1 186 ? -6.308 12.262 -20.570 1.00 63.72 186 ARG A CA 1
ATOM 1583 C C . ARG A 1 186 ? -5.255 11.654 -19.641 1.00 63.72 186 ARG A C 1
ATOM 1585 O O . ARG A 1 186 ? -5.020 12.207 -18.565 1.00 63.72 186 ARG A O 1
ATOM 1592 N N . ILE A 1 187 ? -4.574 10.581 -20.052 1.00 58.12 187 ILE A N 1
ATOM 1593 C CA . ILE A 1 187 ? -3.410 10.025 -19.338 1.00 58.12 187 ILE A CA 1
ATOM 1594 C C . ILE A 1 187 ? -2.285 11.058 -19.270 1.00 58.12 187 ILE A C 1
ATOM 1596 O O . ILE A 1 187 ? -1.678 11.234 -18.214 1.00 58.12 187 ILE A O 1
ATOM 1600 N N . LYS A 1 188 ? -2.013 11.765 -20.374 1.00 59.25 188 LYS A N 1
ATOM 1601 C CA . LYS A 1 188 ? -0.975 12.801 -20.425 1.00 59.25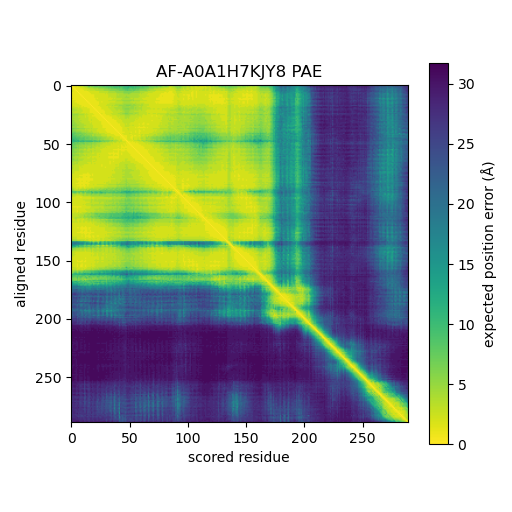 188 LYS A CA 1
ATOM 1602 C C . LYS A 1 188 ? -1.292 13.970 -19.487 1.00 59.25 188 LYS A C 1
ATOM 1604 O O . LYS A 1 188 ? -0.397 14.410 -18.765 1.00 59.25 188 LYS A O 1
ATOM 1609 N N . ASP A 1 189 ? -2.552 14.393 -19.441 1.00 59.75 189 ASP A N 1
ATOM 1610 C CA . ASP A 1 189 ? -3.007 15.532 -18.632 1.00 59.75 189 ASP A CA 1
ATOM 1611 C C . ASP A 1 189 ? -3.194 15.189 -17.142 1.00 59.75 189 ASP A C 1
ATOM 1613 O O . ASP A 1 189 ? -3.123 16.068 -16.283 1.00 59.75 189 ASP A O 1
ATOM 1617 N N . ASN A 1 190 ? -3.377 13.907 -16.801 1.00 53.31 190 ASN A N 1
ATOM 1618 C CA . ASN A 1 190 ? -3.589 13.439 -15.427 1.00 53.31 190 ASN A CA 1
ATOM 1619 C C . ASN A 1 190 ? -2.483 12.501 -14.917 1.00 53.31 190 ASN A C 1
ATOM 1621 O O . ASN A 1 190 ? -2.734 11.701 -14.021 1.00 53.31 190 ASN A O 1
ATOM 1625 N N . ARG A 1 191 ? -1.248 12.627 -15.425 1.00 44.91 191 ARG A N 1
ATOM 1626 C CA . ARG A 1 191 ? -0.092 11.754 -15.108 1.00 44.91 191 ARG A CA 1
ATOM 1627 C C . ARG A 1 191 ? 0.195 11.490 -13.622 1.00 44.91 191 ARG A C 1
ATOM 1629 O O . ARG A 1 191 ? 0.932 10.560 -13.324 1.00 44.91 191 ARG A O 1
ATOM 1636 N N . ARG A 1 192 ? -0.319 12.317 -12.708 1.00 42.59 192 ARG A N 1
ATOM 1637 C CA . ARG A 1 192 ? -0.114 12.200 -11.252 1.00 42.59 192 ARG A CA 1
ATOM 1638 C C . ARG A 1 192 ? -1.371 11.816 -10.469 1.00 42.59 192 ARG A C 1
ATOM 1640 O O . ARG A 1 192 ? -1.319 11.749 -9.250 1.00 42.59 192 ARG A O 1
ATOM 1647 N N . LYS A 1 193 ? -2.511 11.620 -11.135 1.00 50.12 193 LYS A N 1
ATOM 1648 C CA . LYS A 1 193 ? -3.758 11.220 -10.475 1.00 50.12 193 LYS A CA 1
ATOM 1649 C C . LYS A 1 193 ? -3.951 9.721 -10.636 1.00 50.12 193 LYS A C 1
ATOM 1651 O O . LYS A 1 193 ? -3.693 9.174 -11.706 1.00 50.12 193 LYS A O 1
ATOM 1656 N N . ASN A 1 194 ? -4.458 9.077 -9.592 1.00 54.56 194 ASN A N 1
ATOM 1657 C CA . ASN A 1 194 ? -4.792 7.661 -9.620 1.00 54.56 194 ASN A CA 1
ATOM 1658 C C . ASN A 1 194 ? -6.077 7.479 -10.457 1.00 54.56 194 ASN A C 1
ATOM 1660 O O . ASN A 1 194 ? -7.185 7.542 -9.937 1.00 54.56 194 ASN A O 1
ATOM 1664 N N . ILE A 1 195 ? -5.952 7.372 -11.784 1.00 53.00 195 ILE A N 1
ATOM 1665 C CA . ILE A 1 195 ? -7.085 7.261 -12.718 1.00 53.00 195 ILE A CA 1
ATOM 1666 C C . ILE A 1 195 ? -6.868 6.036 -13.609 1.00 53.00 195 ILE A C 1
ATOM 1668 O O . ILE A 1 195 ? -5.872 5.955 -14.325 1.00 53.00 195 ILE A O 1
ATOM 1672 N N . LYS A 1 196 ? -7.805 5.086 -13.571 1.00 53.81 196 LYS A N 1
ATOM 1673 C CA . LYS A 1 196 ? -7.920 4.000 -14.553 1.00 53.81 196 LYS A CA 1
ATOM 1674 C C . LYS A 1 196 ? -8.880 4.461 -15.636 1.00 53.81 196 LYS A C 1
ATOM 1676 O O . LYS A 1 196 ? -9.878 5.105 -15.347 1.00 53.81 196 LYS A O 1
ATOM 1681 N N . TYR A 1 197 ? -8.594 4.127 -16.878 1.00 59.72 197 TYR A N 1
ATOM 1682 C CA . TYR A 1 197 ? -9.495 4.429 -17.978 1.00 59.72 197 TYR A CA 1
ATOM 1683 C C . TYR A 1 197 ? -10.166 3.139 -18.425 1.00 59.72 197 TYR A C 1
ATOM 1685 O O . TYR A 1 197 ? -9.508 2.102 -18.520 1.00 59.72 197 TYR A O 1
ATOM 1693 N N . SER A 1 198 ? -11.475 3.197 -18.638 1.00 57.34 198 SER A N 1
ATOM 1694 C CA . SER A 1 198 ? -12.251 2.090 -19.190 1.00 57.34 198 SER A CA 1
ATOM 1695 C C . SER A 1 198 ? -12.790 2.530 -20.538 1.00 57.34 198 SER A C 1
ATOM 1697 O O . SER A 1 198 ? -13.372 3.604 -20.641 1.00 57.34 198 SER A O 1
ATOM 1699 N N . ILE A 1 199 ? -12.591 1.721 -21.569 1.00 64.62 199 ILE A N 1
ATOM 1700 C CA . ILE A 1 199 ? -13.234 1.941 -22.863 1.00 64.62 199 ILE A CA 1
ATOM 1701 C C . ILE A 1 199 ? -14.418 0.967 -22.922 1.00 64.62 199 ILE A C 1
ATOM 1703 O O . 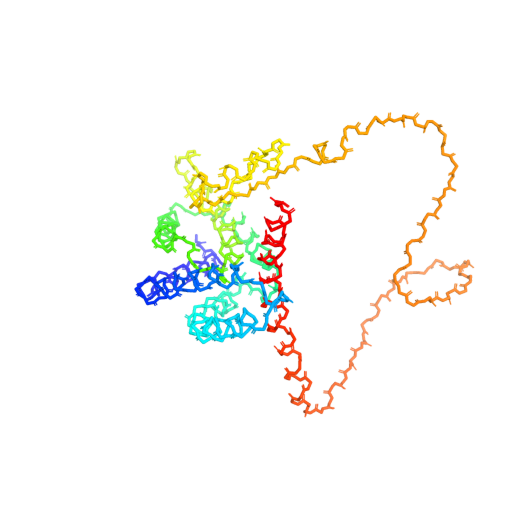ILE A 1 199 ? -14.200 -0.241 -22.752 1.00 64.62 199 ILE A O 1
ATOM 1707 N N . PRO A 1 200 ? -15.658 1.452 -23.119 1.00 63.66 200 PRO A N 1
ATOM 1708 C CA . PRO A 1 200 ? -16.835 0.600 -23.213 1.00 63.66 200 PRO A CA 1
ATOM 1709 C C . PRO A 1 200 ? -16.650 -0.482 -24.275 1.00 63.66 200 PRO A C 1
ATOM 1711 O O . PRO A 1 200 ? -16.152 -0.231 -25.374 1.00 63.66 200 PRO A O 1
ATOM 1714 N N . SER A 1 201 ? -17.071 -1.708 -23.968 1.00 56.00 201 SER A N 1
ATOM 1715 C CA . SER A 1 201 ? -16.950 -2.825 -24.911 1.00 56.00 201 SER A CA 1
ATOM 1716 C C . SER A 1 201 ? -17.715 -2.576 -26.221 1.00 56.00 201 SER A C 1
ATOM 1718 O O . SER A 1 201 ? -17.315 -3.081 -27.271 1.00 56.00 201 SER A O 1
ATOM 1720 N N . GLU A 1 202 ? -18.762 -1.743 -26.193 1.00 59.91 202 GLU A N 1
ATOM 1721 C CA . GLU A 1 202 ? -19.501 -1.317 -27.383 1.00 59.91 202 GLU A CA 1
ATOM 1722 C C . GLU A 1 202 ? -18.641 -0.494 -28.351 1.00 59.91 202 GLU A C 1
ATOM 1724 O O . GLU A 1 202 ? -18.832 -0.608 -29.563 1.00 59.91 202 GLU A O 1
ATOM 1729 N N . ALA A 1 203 ? -17.675 0.282 -27.844 1.00 57.75 203 ALA A N 1
ATOM 1730 C CA . ALA A 1 203 ? -16.747 1.062 -28.665 1.00 57.75 203 ALA A CA 1
ATOM 1731 C C . ALA A 1 203 ? -15.749 0.163 -29.418 1.00 57.75 203 ALA A C 1
ATOM 1733 O O . ALA A 1 203 ? -15.310 0.495 -30.516 1.00 57.75 203 ALA A O 1
ATOM 1734 N N . PHE A 1 204 ? -15.441 -1.017 -28.869 1.00 49.09 204 PHE A N 1
ATOM 1735 C CA . PHE A 1 204 ? -14.543 -1.997 -29.485 1.00 49.09 204 PHE A CA 1
ATOM 1736 C C . PHE A 1 204 ? -15.218 -2.956 -30.453 1.00 49.09 204 PHE A C 1
ATOM 1738 O O . PHE A 1 204 ? -14.665 -3.291 -31.499 1.00 49.09 204 PHE A O 1
ATOM 1745 N N . PHE A 1 205 ? -16.384 -3.469 -30.071 1.00 52.78 205 PHE A N 1
ATOM 1746 C CA . PHE A 1 205 ? -17.024 -4.573 -30.784 1.00 52.78 205 PHE A CA 1
ATOM 1747 C C . PHE A 1 205 ? -18.193 -4.121 -31.661 1.00 52.78 205 PHE A C 1
ATOM 1749 O O . PHE A 1 205 ? -18.806 -4.958 -32.332 1.00 52.78 205 PHE A O 1
ATOM 1756 N N . GLY A 1 206 ? -18.479 -2.813 -31.674 1.00 48.38 206 GLY A N 1
ATOM 1757 C CA . GLY A 1 206 ? -19.682 -2.240 -32.256 1.00 48.38 206 GLY A CA 1
ATOM 1758 C C . GLY A 1 206 ? -20.932 -2.713 -31.516 1.00 48.38 206 GLY A C 1
ATOM 1759 O O . GLY A 1 206 ? -20.953 -3.746 -30.840 1.00 48.38 206 GLY A O 1
ATOM 1760 N N . THR A 1 207 ? -22.032 -1.983 -31.666 1.00 43.69 207 THR A N 1
ATOM 1761 C CA . THR A 1 207 ? -23.344 -2.486 -31.259 1.00 43.69 207 THR A CA 1
ATOM 1762 C C . THR A 1 207 ? -23.669 -3.675 -32.161 1.00 43.69 207 THR A C 1
ATOM 1764 O O . THR A 1 207 ? -24.175 -3.512 -33.272 1.00 43.69 207 THR A O 1
ATOM 1767 N N . LYS A 1 208 ? -23.351 -4.901 -31.731 1.00 43.38 208 LYS A N 1
ATOM 1768 C CA . LYS A 1 208 ? -23.909 -6.079 -32.391 1.00 43.38 208 LYS A CA 1
ATOM 1769 C C . LYS A 1 208 ? -25.417 -5.953 -32.262 1.00 43.38 208 LYS A C 1
ATOM 1771 O O . LYS A 1 208 ? -25.954 -6.035 -31.159 1.00 43.38 208 LYS A O 1
ATOM 1776 N N . GLN A 1 209 ? -26.091 -5.733 -33.390 1.00 40.59 209 GLN A N 1
ATOM 1777 C CA . GLN A 1 209 ? -27.528 -5.924 -33.465 1.00 40.59 209 GLN A CA 1
ATOM 1778 C C . GLN A 1 209 ? -27.814 -7.296 -32.865 1.00 40.59 209 GLN A C 1
ATOM 1780 O O . GLN A 1 209 ? -27.309 -8.313 -33.347 1.00 40.59 209 GLN A O 1
ATOM 1785 N N . ILE A 1 210 ? -28.591 -7.312 -31.785 1.00 39.25 210 ILE A N 1
ATOM 1786 C CA . ILE A 1 210 ? -29.202 -8.533 -31.288 1.00 39.25 210 ILE A CA 1
ATOM 1787 C C . ILE A 1 210 ? -30.170 -8.953 -32.390 1.00 39.25 210 ILE A C 1
ATOM 1789 O O . ILE A 1 210 ? -31.331 -8.550 -32.413 1.00 39.25 210 ILE A O 1
ATOM 1793 N N . VAL A 1 211 ? -29.677 -9.734 -33.349 1.00 34.84 211 VAL A N 1
ATOM 1794 C CA . VAL A 1 211 ? -30.549 -10.520 -34.204 1.00 34.84 211 VAL A CA 1
ATOM 1795 C C . VAL A 1 211 ? -31.212 -11.493 -33.249 1.00 34.84 211 VAL A C 1
ATOM 1797 O O . VAL A 1 211 ? -30.584 -12.424 -32.741 1.00 34.84 211 VAL A O 1
ATOM 1800 N N . THR A 1 212 ? -32.475 -11.226 -32.935 1.00 35.81 212 THR A N 1
ATOM 1801 C CA . THR A 1 212 ? -33.335 -12.139 -32.195 1.00 35.81 212 THR A CA 1
ATOM 1802 C C . THR A 1 212 ? -33.542 -13.359 -33.090 1.00 35.81 212 THR A C 1
ATOM 1804 O O . THR A 1 212 ? -34.501 -13.455 -33.851 1.00 35.81 212 THR A O 1
ATOM 1807 N N . SER A 1 213 ? -32.588 -14.289 -33.050 1.00 31.86 213 SER A N 1
ATOM 1808 C CA . SER A 1 213 ? -32.722 -15.595 -33.679 1.00 31.86 213 SER A CA 1
ATOM 1809 C C . SER A 1 213 ? -33.709 -16.396 -32.846 1.00 31.86 213 SER A C 1
ATOM 1811 O O . SER A 1 213 ? -33.360 -17.064 -31.873 1.00 31.86 213 SER A O 1
ATOM 1813 N N . THR A 1 214 ? -34.975 -16.300 -33.225 1.00 37.81 214 THR A N 1
ATOM 1814 C CA . THR A 1 214 ? -35.977 -17.284 -32.845 1.00 37.81 214 THR A CA 1
ATOM 1815 C C . THR A 1 214 ? -35.548 -18.652 -33.386 1.00 37.81 214 THR A C 1
ATOM 1817 O O . THR A 1 214 ? -35.218 -18.785 -34.560 1.00 37.81 214 THR A O 1
ATOM 1820 N N . LYS A 1 215 ? -35.622 -19.660 -32.506 1.00 32.56 215 LYS A N 1
ATOM 1821 C CA . LYS A 1 215 ? -35.393 -21.108 -32.700 1.00 32.56 215 LYS A CA 1
ATOM 1822 C C . LYS A 1 215 ? -33.977 -21.616 -32.412 1.00 32.56 215 LYS A C 1
ATOM 1824 O O . LYS A 1 215 ? -33.084 -21.620 -33.249 1.00 32.56 215 LYS A O 1
ATOM 1829 N N . THR A 1 216 ? -33.855 -22.169 -31.211 1.00 31.33 216 THR A N 1
ATOM 1830 C CA . THR A 1 216 ? -32.845 -23.129 -30.765 1.00 31.33 216 THR A CA 1
ATOM 1831 C C . THR A 1 216 ? -32.986 -24.456 -31.524 1.00 31.33 216 THR A C 1
ATOM 1833 O O . THR A 1 216 ? -34.064 -25.054 -31.501 1.00 31.33 216 THR A O 1
ATOM 1836 N N . PRO A 1 217 ? -31.893 -25.003 -32.072 1.00 34.12 217 PRO A N 1
ATOM 1837 C CA . PRO A 1 217 ? -31.604 -26.422 -31.956 1.00 34.12 217 PRO A CA 1
ATOM 1838 C C . PRO A 1 217 ? -30.398 -26.588 -31.026 1.00 34.12 217 PRO A C 1
ATOM 1840 O O . PRO A 1 217 ? -29.382 -25.912 -31.168 1.00 34.12 217 PRO A O 1
ATOM 1843 N N . GLY A 1 218 ? -30.552 -27.439 -30.011 1.00 40.59 218 GLY A N 1
ATOM 1844 C CA . GLY A 1 218 ? -29.567 -27.624 -28.950 1.00 40.59 218 GLY A CA 1
ATOM 1845 C C . GLY A 1 218 ? -28.206 -28.063 -29.483 1.00 40.59 218 GLY A C 1
ATOM 1846 O O . GLY A 1 218 ? -28.064 -29.168 -29.997 1.00 40.59 218 GLY A O 1
ATOM 1847 N N . ILE A 1 219 ? -27.201 -27.213 -29.291 1.00 32.75 219 ILE A N 1
ATOM 1848 C CA . ILE A 1 219 ? -25.791 -27.560 -29.443 1.00 32.75 219 ILE A CA 1
ATOM 1849 C C . ILE A 1 219 ? -25.183 -27.495 -28.040 1.00 32.75 219 ILE A C 1
ATOM 1851 O O . ILE A 1 219 ? -25.032 -26.419 -27.462 1.00 32.75 219 ILE A O 1
ATOM 1855 N N . LYS A 1 220 ? -24.894 -28.666 -27.461 1.00 29.66 220 LYS A N 1
ATOM 1856 C CA . LYS A 1 220 ? -24.076 -28.791 -26.250 1.00 29.66 220 LYS A CA 1
ATOM 1857 C C . LYS A 1 220 ? -22.623 -28.547 -26.650 1.00 29.66 220 LYS A C 1
ATOM 1859 O O . LYS A 1 220 ? -21.998 -29.432 -27.222 1.00 29.66 220 LYS A O 1
ATOM 1864 N N . ASN A 1 221 ? -22.091 -27.370 -26.343 1.00 32.28 221 ASN A N 1
ATOM 1865 C CA . ASN A 1 221 ? -20.646 -27.170 -26.354 1.00 32.28 221 ASN A CA 1
ATOM 1866 C C . ASN A 1 221 ? -20.089 -27.697 -25.029 1.00 32.28 221 ASN A C 1
ATOM 1868 O O . ASN A 1 221 ? -20.326 -27.117 -23.971 1.00 32.28 221 ASN A O 1
ATOM 1872 N N . GLU A 1 222 ? -19.389 -28.823 -25.096 1.00 28.97 222 GLU A N 1
ATOM 1873 C CA . GLU A 1 222 ? -18.630 -29.391 -23.987 1.00 28.97 222 GLU A CA 1
ATOM 1874 C C . GLU A 1 222 ? -17.214 -28.798 -24.051 1.00 28.97 222 GLU A C 1
ATOM 1876 O O . GLU A 1 222 ? -16.472 -29.036 -25.002 1.00 28.97 222 GLU A O 1
ATOM 1881 N N . ILE A 1 223 ? -16.856 -27.952 -23.083 1.00 31.30 223 ILE A N 1
ATOM 1882 C CA . ILE A 1 223 ? -15.488 -27.440 -22.946 1.00 31.30 223 ILE A CA 1
ATOM 1883 C C . ILE A 1 223 ? -14.745 -28.417 -22.036 1.00 31.30 223 ILE A C 1
ATOM 1885 O O . ILE A 1 223 ? -15.008 -28.469 -20.836 1.00 31.30 223 ILE A O 1
ATOM 1889 N N . ILE A 1 224 ? -13.831 -29.201 -22.607 1.00 31.09 224 ILE A N 1
ATOM 1890 C CA . ILE A 1 224 ? -12.984 -30.147 -21.872 1.00 31.09 224 ILE A CA 1
ATOM 1891 C C . ILE A 1 224 ? -11.632 -29.470 -21.604 1.00 31.09 224 ILE A C 1
ATOM 1893 O O . ILE A 1 224 ? -10.862 -29.236 -22.533 1.00 31.09 224 ILE A O 1
ATOM 1897 N N . MET A 1 225 ? -11.333 -29.163 -20.339 1.00 31.08 225 MET A N 1
ATOM 1898 C CA . MET A 1 225 ? -9.974 -28.850 -19.876 1.00 31.08 225 MET A CA 1
ATOM 1899 C C . MET A 1 225 ? -9.518 -29.936 -18.896 1.00 31.08 225 MET A C 1
ATOM 1901 O O . MET A 1 225 ? -9.905 -29.916 -17.730 1.00 31.08 225 MET A O 1
ATOM 1905 N N . GLY A 1 226 ? -8.700 -30.878 -19.371 1.00 40.59 226 GLY A N 1
ATOM 1906 C CA . GLY A 1 226 ? -8.087 -31.935 -18.556 1.00 40.59 226 GLY A CA 1
ATOM 1907 C C . GLY A 1 226 ? -8.157 -33.321 -19.200 1.00 40.59 226 GLY A C 1
ATOM 1908 O O . GLY A 1 226 ? -8.957 -33.543 -20.110 1.00 40.59 226 GLY A O 1
ATOM 1909 N N . ASP A 1 227 ? -7.298 -34.237 -18.736 1.00 37.41 227 ASP A N 1
ATOM 1910 C CA . ASP A 1 227 ? -7.244 -35.618 -19.223 1.00 37.41 227 ASP A CA 1
ATOM 1911 C C . ASP A 1 227 ? -8.618 -36.294 -19.144 1.00 37.41 227 ASP A C 1
ATOM 1913 O O . ASP A 1 227 ? -9.354 -36.190 -18.159 1.00 37.41 227 ASP A O 1
ATOM 1917 N N . LYS A 1 228 ? -8.954 -36.996 -20.226 1.00 32.59 228 LYS A N 1
ATOM 1918 C CA . LYS A 1 228 ? -10.240 -37.649 -20.454 1.00 32.59 228 LYS A CA 1
ATOM 1919 C C . LYS A 1 228 ? -10.437 -38.791 -19.450 1.00 32.59 228 LYS A C 1
ATOM 1921 O O . LYS A 1 228 ? -9.957 -39.901 -19.666 1.00 32.59 228 LYS A O 1
ATOM 1926 N N . ILE A 1 229 ? -11.158 -38.540 -18.360 1.00 39.62 229 ILE A N 1
ATOM 1927 C CA . ILE A 1 229 ? -11.628 -39.608 -17.470 1.00 39.62 229 ILE A CA 1
ATOM 1928 C C . ILE A 1 229 ? -12.867 -40.230 -18.118 1.00 39.62 229 ILE A C 1
ATOM 1930 O O . ILE A 1 229 ? -13.965 -39.680 -18.049 1.00 39.62 229 ILE A O 1
ATOM 1934 N N . GLU A 1 230 ? -12.694 -41.378 -18.772 1.00 32.09 230 GLU A N 1
ATOM 1935 C CA . GLU A 1 230 ? -13.818 -42.184 -19.246 1.00 32.09 230 GLU A CA 1
ATOM 1936 C C . GLU A 1 230 ? -14.492 -42.869 -18.054 1.00 32.09 230 GLU A C 1
ATOM 1938 O O . GLU A 1 230 ? -14.039 -43.894 -17.548 1.00 32.09 230 GLU A O 1
ATOM 1943 N N . VAL A 1 231 ? -15.591 -42.282 -17.588 1.00 39.97 231 VAL A N 1
ATOM 1944 C CA . VAL A 1 231 ? -16.510 -42.934 -16.653 1.00 39.97 231 VAL A CA 1
ATOM 1945 C C . VAL A 1 231 ? -17.599 -43.641 -17.453 1.00 39.97 231 VAL A C 1
ATOM 1947 O O . VAL A 1 231 ? -18.384 -43.011 -18.161 1.00 39.97 231 VAL A O 1
ATOM 1950 N N . GLY A 1 232 ? -17.621 -44.972 -17.358 1.00 35.53 232 GLY A N 1
ATOM 1951 C CA . GLY A 1 232 ? -18.674 -45.812 -17.924 1.00 35.53 232 GLY A CA 1
ATOM 1952 C C . GLY A 1 232 ? -20.046 -45.533 -17.303 1.00 35.53 232 GLY A C 1
ATOM 1953 O O . GLY A 1 232 ? -20.158 -44.975 -16.217 1.00 35.53 232 GLY A O 1
ATOM 1954 N N . ASN A 1 233 ? -21.090 -45.931 -18.028 1.00 33.47 233 ASN A N 1
ATOM 1955 C CA . ASN A 1 233 ? -22.505 -45.668 -17.762 1.00 33.47 233 ASN A CA 1
ATOM 1956 C C . ASN A 1 233 ? -22.918 -45.920 -16.291 1.00 33.47 233 ASN A C 1
ATOM 1958 O O . ASN A 1 233 ? -23.013 -47.068 -15.863 1.00 33.47 233 ASN A O 1
ATOM 1962 N N . ILE A 1 234 ? -23.201 -44.854 -15.531 1.00 42.62 234 ILE A N 1
ATOM 1963 C CA . ILE A 1 234 ? -23.728 -44.929 -14.155 1.00 42.62 234 ILE A CA 1
ATOM 1964 C C . ILE A 1 234 ? -25.226 -44.601 -14.161 1.00 42.62 234 ILE A C 1
ATOM 1966 O O . ILE A 1 234 ? -25.689 -43.658 -13.523 1.00 42.62 234 ILE A O 1
ATOM 1970 N N . SER A 1 235 ? -26.015 -45.366 -14.914 1.00 37.50 235 SER A N 1
ATOM 1971 C CA . SER A 1 235 ? -27.466 -45.364 -14.734 1.00 37.50 235 SER A CA 1
ATOM 1972 C C . SER A 1 235 ? -27.827 -46.337 -13.609 1.00 37.50 235 SER A C 1
ATOM 1974 O O . SER A 1 235 ? -27.630 -47.540 -13.769 1.00 37.50 235 SER A O 1
ATOM 1976 N N . ASN A 1 236 ? -28.391 -45.800 -12.520 1.00 37.91 236 ASN A N 1
ATOM 1977 C CA . ASN A 1 236 ? -29.056 -46.485 -11.392 1.00 37.91 236 ASN A CA 1
ATOM 1978 C C . ASN A 1 236 ? -28.282 -46.604 -10.070 1.00 37.91 236 ASN A C 1
ATOM 1980 O O . ASN A 1 236 ? -28.244 -47.679 -9.475 1.00 37.91 236 ASN A O 1
ATOM 1984 N N . ASN A 1 237 ? -27.779 -45.495 -9.518 1.00 33.91 237 ASN A N 1
ATOM 1985 C CA . ASN A 1 237 ? -27.655 -45.432 -8.060 1.00 33.91 237 ASN A CA 1
ATOM 1986 C C . ASN A 1 237 ? -27.858 -44.012 -7.511 1.00 33.91 237 ASN A C 1
ATOM 1988 O O . ASN A 1 237 ? -27.081 -43.101 -7.784 1.00 33.91 237 ASN A O 1
ATOM 1992 N N . THR A 1 238 ? -28.911 -43.832 -6.715 1.00 45.72 238 THR A N 1
ATOM 1993 C CA . THR A 1 238 ? -29.072 -42.698 -5.801 1.00 45.72 238 THR A CA 1
ATOM 1994 C C . THR A 1 238 ? -28.062 -42.862 -4.668 1.00 45.72 238 THR A C 1
ATOM 1996 O O . THR A 1 238 ? -28.313 -43.592 -3.712 1.00 45.72 238 THR A O 1
ATOM 1999 N N . GLY A 1 239 ? -26.902 -42.221 -4.783 1.00 30.05 239 GLY A N 1
ATOM 2000 C CA . GLY A 1 239 ? -25.849 -42.287 -3.773 1.00 30.05 239 GLY A CA 1
ATOM 2001 C C . GLY A 1 239 ? -25.153 -40.944 -3.621 1.00 30.05 239 GLY A C 1
ATOM 2002 O O . GLY A 1 239 ? -24.620 -40.403 -4.584 1.00 30.05 239 GLY A O 1
ATOM 2003 N N . GLN A 1 240 ? -25.179 -40.405 -2.403 1.00 32.47 240 GLN A N 1
ATOM 2004 C CA . GLN A 1 240 ? -24.404 -39.239 -1.982 1.00 32.47 240 GLN A CA 1
ATOM 2005 C C . GLN A 1 240 ? -22.927 -39.376 -2.378 1.00 32.47 240 GLN A C 1
ATOM 2007 O O . GLN A 1 240 ? -22.292 -40.387 -2.078 1.00 32.47 240 GLN A O 1
ATOM 2012 N N . ILE A 1 241 ? -22.346 -38.316 -2.942 1.00 35.09 241 ILE A N 1
ATOM 2013 C CA . ILE A 1 241 ? -20.889 -38.166 -2.985 1.00 35.09 241 ILE A CA 1
ATOM 2014 C C . ILE A 1 241 ? -20.453 -37.634 -1.616 1.00 35.09 241 ILE A C 1
ATOM 2016 O O . ILE A 1 241 ? -20.514 -36.438 -1.342 1.00 35.09 241 ILE A O 1
ATOM 2020 N N . SER A 1 242 ? -20.033 -38.542 -0.735 1.00 29.69 242 SER A N 1
ATOM 2021 C CA . SER A 1 242 ? -19.260 -38.194 0.456 1.00 29.69 242 SER A CA 1
ATOM 2022 C C . SER A 1 242 ? -17.795 -38.061 0.029 1.00 29.69 242 SER A C 1
ATOM 2024 O O . SER A 1 242 ? -17.164 -39.061 -0.325 1.00 29.69 242 SER A O 1
ATOM 2026 N N . VAL A 1 243 ? -17.232 -36.853 0.056 1.00 34.59 243 VAL A N 1
ATOM 2027 C CA . VAL A 1 243 ? -15.781 -36.686 -0.101 1.00 34.59 243 VAL A CA 1
ATOM 2028 C C . VAL A 1 243 ? -15.121 -37.047 1.229 1.00 34.59 243 VAL A C 1
ATOM 2030 O O . VAL A 1 243 ? -15.124 -36.279 2.191 1.00 34.59 243 VAL A O 1
ATOM 2033 N N . GLY A 1 244 ? -14.613 -38.278 1.286 1.00 28.03 244 GLY A N 1
ATOM 2034 C CA . GLY A 1 244 ? -13.932 -38.856 2.433 1.00 28.03 244 GLY A CA 1
ATOM 2035 C C . GLY A 1 244 ? -12.612 -38.158 2.762 1.00 28.03 244 GLY A C 1
ATOM 2036 O O . GLY A 1 244 ? -11.721 -37.997 1.931 1.00 28.03 244 GLY A O 1
ATOM 2037 N N . LYS A 1 245 ? -12.500 -37.801 4.040 1.00 43.31 245 LYS A N 1
ATOM 2038 C CA . LYS A 1 245 ? -11.291 -37.484 4.802 1.00 43.31 245 LYS A CA 1
ATOM 2039 C C . LYS A 1 245 ? -10.255 -38.606 4.618 1.00 43.31 245 LYS A C 1
ATOM 2041 O O . LYS A 1 245 ? -10.503 -39.725 5.054 1.00 43.31 245 LYS A O 1
ATOM 2046 N N . GLY A 1 246 ? -9.083 -38.305 4.055 1.00 40.06 246 GLY A N 1
ATOM 2047 C CA . GLY A 1 246 ? -7.932 -39.208 4.157 1.00 40.06 246 GLY A CA 1
ATOM 2048 C C . GLY A 1 246 ? -7.024 -39.297 2.939 1.00 40.06 246 GLY A C 1
ATOM 2049 O O . GLY A 1 246 ? -6.903 -40.368 2.373 1.00 40.06 246 GLY A O 1
ATOM 2050 N N . ASN A 1 247 ? -6.290 -38.229 2.623 1.00 29.23 247 ASN A N 1
ATOM 2051 C CA . ASN A 1 247 ? -4.999 -38.366 1.948 1.00 29.23 247 ASN A CA 1
ATOM 2052 C C . ASN A 1 247 ? -3.926 -37.712 2.822 1.00 29.23 247 ASN A C 1
ATOM 2054 O O . ASN A 1 247 ? -3.675 -36.513 2.753 1.00 29.23 247 ASN A O 1
ATOM 2058 N N . LYS A 1 248 ? -3.313 -38.519 3.697 1.00 31.67 248 LYS A N 1
ATOM 2059 C CA . LYS A 1 248 ? -2.009 -38.199 4.285 1.00 31.67 248 LYS A CA 1
ATOM 2060 C C . LYS A 1 248 ? -0.946 -38.586 3.262 1.00 31.67 248 LYS A C 1
ATOM 2062 O O . LYS A 1 248 ? -0.499 -39.729 3.247 1.00 31.67 248 LYS A O 1
ATOM 2067 N N . THR A 1 249 ? -0.503 -37.643 2.442 1.00 30.38 249 THR A N 1
ATOM 2068 C CA . THR A 1 249 ? 0.805 -37.760 1.796 1.00 30.38 249 THR A CA 1
ATOM 2069 C C . THR A 1 249 ? 1.867 -37.474 2.854 1.00 30.38 249 THR A C 1
ATOM 2071 O O . THR A 1 249 ? 2.105 -36.334 3.247 1.00 30.38 249 THR A O 1
ATOM 2074 N N . LYS A 1 250 ? 2.483 -38.540 3.380 1.00 30.23 250 LYS A N 1
ATOM 2075 C CA . LYS A 1 250 ? 3.744 -38.434 4.121 1.00 30.23 250 LYS A CA 1
ATOM 2076 C C . LYS A 1 250 ? 4.806 -37.923 3.145 1.00 30.23 250 LYS A C 1
ATOM 2078 O O . LYS A 1 250 ? 5.342 -38.706 2.369 1.00 30.23 250 LYS A O 1
ATOM 2083 N N . VAL A 1 251 ? 5.110 -36.630 3.194 1.00 33.91 251 VAL A N 1
ATOM 2084 C CA . VAL A 1 251 ? 6.357 -36.104 2.635 1.00 33.91 251 VAL A CA 1
ATOM 2085 C C . VAL A 1 251 ? 7.434 -36.380 3.674 1.00 33.91 251 VAL A C 1
ATOM 2087 O O . VAL A 1 251 ? 7.491 -35.726 4.712 1.00 33.91 251 VAL A O 1
ATOM 2090 N N . ASN A 1 252 ? 8.232 -37.411 3.424 1.00 32.06 252 ASN A N 1
ATOM 2091 C CA . ASN A 1 252 ? 9.445 -37.687 4.176 1.00 32.06 252 ASN A CA 1
ATOM 2092 C C . ASN A 1 252 ? 10.618 -37.470 3.219 1.00 32.06 252 ASN A C 1
ATOM 2094 O O . ASN A 1 252 ? 10.705 -38.161 2.207 1.00 32.06 252 ASN A O 1
ATOM 2098 N N . GLY A 1 253 ? 11.497 -36.526 3.548 1.00 31.14 253 GLY A N 1
ATOM 2099 C CA . GLY A 1 253 ? 12.758 -36.304 2.843 1.00 31.14 253 GLY A CA 1
ATOM 2100 C C . GLY A 1 253 ? 13.040 -34.826 2.599 1.00 31.14 253 GLY A C 1
ATOM 2101 O O . GLY A 1 253 ? 12.360 -34.188 1.805 1.00 31.14 253 GLY A O 1
ATOM 2102 N N . ASN A 1 254 ? 14.043 -34.303 3.304 1.00 44.34 254 ASN A N 1
ATOM 2103 C CA . ASN A 1 254 ? 14.625 -32.967 3.173 1.00 44.34 254 ASN A CA 1
ATOM 2104 C C . ASN A 1 254 ? 15.102 -32.673 1.742 1.00 44.34 254 ASN A C 1
ATOM 2106 O O . ASN A 1 254 ? 16.291 -32.804 1.458 1.00 44.34 254 ASN A O 1
ATOM 2110 N N . ASP A 1 255 ? 14.209 -32.236 0.859 1.00 43.66 255 ASP A N 1
ATOM 2111 C CA . ASP A 1 255 ? 14.618 -31.751 -0.454 1.00 43.66 255 ASP A CA 1
ATOM 2112 C C . ASP A 1 255 ? 14.645 -30.218 -0.475 1.00 43.66 255 ASP A C 1
ATOM 2114 O O . ASP A 1 255 ? 13.692 -29.519 -0.835 1.00 43.66 255 ASP A O 1
ATOM 2118 N N . GLU A 1 256 ? 15.774 -29.682 -0.010 1.00 37.91 256 GLU A N 1
ATOM 2119 C CA . GLU A 1 256 ? 16.068 -28.247 0.038 1.00 37.91 256 GLU A CA 1
ATOM 2120 C C . GLU A 1 256 ? 15.991 -27.601 -1.363 1.00 37.91 256 GLU A C 1
ATOM 2122 O O . GLU A 1 256 ? 15.727 -26.402 -1.486 1.00 37.91 256 GLU A O 1
ATOM 2127 N N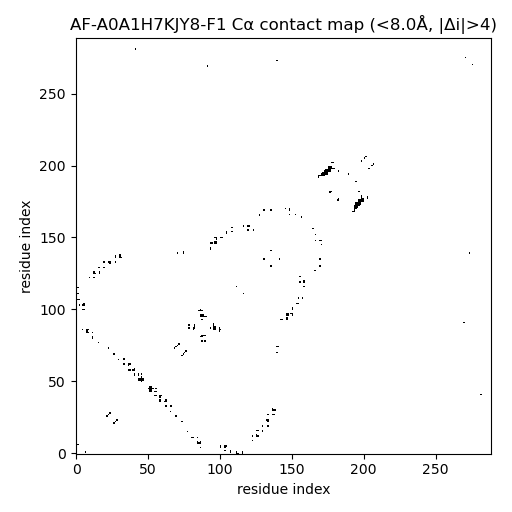 . LEU A 1 257 ? 16.160 -28.400 -2.426 1.00 33.28 257 LEU A N 1
ATOM 2128 C CA . LEU A 1 257 ? 16.034 -28.001 -3.829 1.00 33.28 257 LEU A CA 1
ATOM 2129 C C . LEU A 1 257 ? 14.576 -27.835 -4.272 1.00 33.28 257 LEU A C 1
ATOM 2131 O O . LEU A 1 257 ? 14.282 -26.870 -4.975 1.00 33.28 257 LEU A O 1
ATOM 2135 N N . ALA A 1 258 ? 13.653 -28.684 -3.810 1.00 31.20 258 ALA A N 1
ATOM 2136 C CA . ALA A 1 258 ? 12.218 -28.535 -4.080 1.00 31.20 258 ALA A CA 1
ATOM 2137 C C . ALA A 1 258 ? 11.616 -27.335 -3.323 1.00 31.20 258 ALA A C 1
ATOM 2139 O O . ALA A 1 258 ? 10.795 -26.587 -3.855 1.00 31.20 258 ALA A O 1
ATOM 2140 N N . ALA A 1 259 ? 12.088 -27.077 -2.098 1.00 33.62 259 ALA A N 1
ATOM 2141 C CA . ALA A 1 259 ? 11.712 -25.881 -1.343 1.00 33.62 259 ALA A CA 1
ATOM 2142 C C . ALA A 1 259 ? 12.307 -24.589 -1.944 1.00 33.62 259 ALA A C 1
ATOM 2144 O O . ALA A 1 259 ? 11.656 -23.538 -1.928 1.00 33.62 259 ALA A O 1
ATOM 2145 N N . LYS A 1 260 ? 13.530 -24.647 -2.501 1.00 34.53 260 LYS A N 1
ATOM 2146 C CA . LYS A 1 260 ? 14.162 -23.520 -3.210 1.00 34.53 260 LYS A CA 1
ATOM 2147 C C . LYS A 1 260 ? 13.526 -23.261 -4.578 1.00 34.53 260 LYS A C 1
ATOM 2149 O O . LYS A 1 260 ? 13.297 -22.093 -4.883 1.00 34.53 260 LYS A O 1
ATOM 2154 N N . SER A 1 261 ? 13.177 -24.285 -5.360 1.00 26.94 261 SER A N 1
ATOM 2155 C CA . SER A 1 261 ? 12.538 -24.119 -6.677 1.00 26.94 261 SER A CA 1
ATOM 2156 C C . SER A 1 261 ? 11.128 -23.527 -6.563 1.00 26.94 261 SER A C 1
ATOM 2158 O O . SER A 1 261 ? 10.800 -22.591 -7.290 1.00 26.94 261 SER A O 1
ATOM 2160 N N . PHE A 1 262 ? 10.351 -23.949 -5.559 1.00 29.72 262 PHE A N 1
ATOM 2161 C CA . PHE A 1 262 ? 9.020 -23.402 -5.276 1.00 29.72 262 PHE A CA 1
ATOM 2162 C C . PHE A 1 262 ? 9.066 -21.931 -4.814 1.00 29.72 262 PHE A C 1
ATOM 2164 O O . PHE A 1 262 ? 8.200 -21.123 -5.154 1.00 29.72 262 PHE A O 1
ATOM 2171 N N . ARG A 1 263 ? 10.112 -21.538 -4.069 1.00 33.62 263 ARG A N 1
ATOM 2172 C CA . ARG A 1 263 ? 10.327 -20.145 -3.629 1.00 33.62 263 ARG A CA 1
ATOM 2173 C C . ARG A 1 263 ? 10.898 -19.236 -4.720 1.00 33.62 263 ARG A C 1
ATOM 2175 O O . ARG A 1 263 ? 10.609 -18.038 -4.705 1.00 33.62 263 ARG A O 1
ATOM 2182 N N . TRP A 1 264 ? 11.686 -19.780 -5.646 1.00 30.14 264 TRP A N 1
ATOM 2183 C CA . TRP A 1 264 ? 12.183 -19.057 -6.820 1.00 30.14 264 TRP A CA 1
ATOM 2184 C C . TRP A 1 264 ? 11.071 -18.813 -7.842 1.00 30.14 264 TRP A C 1
ATOM 2186 O O . TRP A 1 264 ? 10.894 -17.670 -8.255 1.00 30.14 264 TRP A O 1
ATOM 2196 N N . GLN A 1 265 ? 10.233 -19.817 -8.125 1.00 30.70 265 GLN A N 1
ATOM 2197 C CA . GLN A 1 265 ? 9.063 -19.648 -8.992 1.00 30.70 265 GLN A CA 1
ATOM 2198 C C . GLN A 1 265 ? 8.093 -18.592 -8.450 1.00 30.70 265 GLN A C 1
ATOM 2200 O O . GLN A 1 265 ? 7.717 -17.702 -9.194 1.00 30.70 265 GLN A O 1
ATOM 2205 N N . LYS A 1 266 ? 7.779 -18.566 -7.146 1.00 36.50 266 LYS A N 1
ATOM 2206 C CA . LYS A 1 266 ? 6.917 -17.506 -6.578 1.00 36.50 266 LYS A CA 1
ATOM 2207 C C . LYS A 1 266 ? 7.519 -16.095 -6.648 1.00 36.50 266 LYS A C 1
ATOM 2209 O O . LYS A 1 266 ? 6.782 -15.125 -6.807 1.00 36.50 266 LYS A O 1
ATOM 2214 N N . ARG A 1 267 ? 8.847 -15.953 -6.528 1.00 37.56 267 ARG A N 1
ATOM 2215 C CA . ARG A 1 267 ? 9.528 -14.649 -6.658 1.00 37.56 267 ARG A CA 1
ATOM 2216 C C . ARG A 1 267 ? 9.505 -14.142 -8.090 1.00 37.56 267 ARG A C 1
ATOM 2218 O O . ARG A 1 267 ? 9.262 -12.953 -8.276 1.00 37.56 267 ARG A O 1
ATOM 2225 N N . ASP A 1 268 ? 9.748 -15.024 -9.050 1.00 28.50 268 ASP A N 1
ATOM 2226 C CA . ASP A 1 268 ? 9.742 -14.661 -10.460 1.00 28.50 268 ASP A CA 1
ATOM 2227 C C . ASP A 1 268 ? 8.312 -14.486 -10.965 1.00 28.50 268 ASP A C 1
ATOM 2229 O O . ASP A 1 268 ? 8.071 -13.529 -11.668 1.00 28.50 268 ASP A O 1
ATOM 2233 N N . THR A 1 269 ? 7.318 -15.253 -10.509 1.00 32.50 269 THR A N 1
ATOM 2234 C CA . THR A 1 269 ? 5.912 -15.044 -10.895 1.00 32.50 269 THR A CA 1
ATOM 2235 C C . THR A 1 269 ? 5.355 -13.706 -10.399 1.00 32.50 269 THR A C 1
ATOM 2237 O O . THR A 1 269 ? 4.694 -13.026 -11.168 1.00 32.50 269 THR A O 1
ATOM 2240 N N . ILE A 1 270 ? 5.662 -13.253 -9.177 1.00 37.34 270 ILE A N 1
ATOM 2241 C CA . ILE A 1 270 ? 5.202 -11.932 -8.697 1.00 37.34 270 ILE A CA 1
ATOM 2242 C C . ILE A 1 270 ? 5.936 -10.797 -9.427 1.00 37.34 270 ILE A C 1
ATOM 2244 O O . ILE A 1 270 ? 5.313 -9.823 -9.842 1.00 37.34 270 ILE A O 1
ATOM 2248 N N . ILE A 1 271 ? 7.248 -10.937 -9.650 1.00 40.72 271 ILE A N 1
ATOM 2249 C CA . ILE A 1 271 ? 8.029 -9.962 -10.426 1.00 40.72 271 ILE A CA 1
ATOM 2250 C C . ILE A 1 271 ? 7.583 -9.959 -11.898 1.00 40.72 271 ILE A C 1
ATOM 2252 O O . ILE A 1 271 ? 7.476 -8.891 -12.481 1.00 40.72 271 ILE A O 1
ATOM 2256 N N . SER A 1 272 ? 7.252 -11.107 -12.485 1.00 32.88 272 SER A N 1
ATOM 2257 C CA . SER A 1 272 ? 6.758 -11.263 -13.857 1.00 32.88 272 SER A CA 1
ATOM 2258 C C . SER A 1 272 ? 5.293 -10.871 -14.022 1.00 32.88 272 SER A C 1
ATOM 2260 O O . SER A 1 272 ? 4.926 -10.476 -15.116 1.00 32.88 272 SER A O 1
ATOM 2262 N N . ILE A 1 273 ? 4.455 -10.927 -12.984 1.00 40.62 273 ILE A N 1
ATOM 2263 C CA . ILE A 1 273 ? 3.086 -10.385 -13.026 1.00 40.62 273 ILE A CA 1
ATOM 2264 C C . ILE A 1 273 ? 3.141 -8.860 -12.933 1.00 40.62 273 ILE A C 1
ATOM 2266 O O . ILE A 1 273 ? 2.502 -8.182 -13.730 1.00 40.62 273 ILE A O 1
ATOM 2270 N N . VAL A 1 274 ? 3.960 -8.304 -12.036 1.00 42.50 274 VAL A N 1
ATOM 2271 C CA . VAL A 1 274 ? 4.128 -6.847 -11.913 1.00 42.50 274 VAL A CA 1
ATOM 2272 C C . VAL A 1 274 ? 4.818 -6.267 -13.156 1.00 42.50 274 VAL A C 1
ATOM 2274 O O . VAL A 1 274 ? 4.297 -5.334 -13.760 1.00 42.50 274 VAL A O 1
ATOM 2277 N N . LEU A 1 275 ? 5.926 -6.863 -13.615 1.00 37.56 275 LEU A N 1
ATOM 2278 C CA . LEU A 1 275 ? 6.597 -6.467 -14.861 1.00 37.56 275 LEU A CA 1
ATOM 2279 C C . LEU A 1 275 ? 5.798 -6.849 -16.112 1.00 37.56 275 LEU A C 1
ATOM 2281 O O . LEU A 1 275 ? 5.933 -6.181 -17.128 1.00 37.56 275 LEU A O 1
ATOM 2285 N N . GLY A 1 276 ? 4.969 -7.892 -16.063 1.00 34.84 276 GLY A N 1
ATOM 2286 C CA . GLY A 1 276 ? 4.129 -8.330 -17.180 1.00 34.84 276 GLY A CA 1
ATOM 2287 C C . GLY A 1 276 ? 2.919 -7.429 -17.385 1.00 34.84 276 GLY A C 1
ATOM 2288 O O . GLY A 1 276 ? 2.595 -7.109 -18.520 1.00 34.84 276 GLY A O 1
ATOM 2289 N N . ILE A 1 277 ? 2.296 -6.937 -16.312 1.00 45.00 277 ILE A N 1
ATOM 2290 C CA . ILE A 1 277 ? 1.218 -5.943 -16.402 1.00 45.00 277 ILE A CA 1
ATOM 2291 C C . ILE A 1 277 ? 1.788 -4.590 -16.851 1.00 45.00 277 ILE A C 1
ATOM 2293 O O . ILE A 1 277 ? 1.226 -3.968 -17.748 1.00 45.00 277 ILE A O 1
ATOM 2297 N N . ILE A 1 278 ? 2.947 -4.177 -16.324 1.00 44.75 278 ILE A N 1
ATOM 2298 C CA . ILE A 1 278 ? 3.671 -2.986 -16.804 1.00 44.75 278 ILE A CA 1
ATOM 2299 C C . ILE A 1 278 ? 4.088 -3.160 -18.278 1.00 44.75 278 ILE A C 1
ATOM 2301 O O . ILE A 1 278 ? 3.898 -2.257 -19.087 1.00 44.75 278 ILE A O 1
ATOM 2305 N N . GLY A 1 279 ? 4.563 -4.347 -18.660 1.00 36.09 279 GLY A N 1
ATOM 2306 C CA . GLY A 1 279 ? 4.959 -4.690 -20.026 1.00 36.09 279 GLY A CA 1
ATOM 2307 C C . GLY A 1 279 ? 3.796 -4.746 -21.020 1.00 36.09 279 GLY A C 1
ATOM 2308 O O . GLY A 1 279 ? 3.959 -4.287 -22.143 1.00 36.09 279 GLY A O 1
ATOM 2309 N N . ILE A 1 280 ? 2.612 -5.229 -20.627 1.00 39.12 280 ILE A N 1
ATOM 2310 C CA . ILE A 1 280 ? 1.400 -5.216 -21.468 1.00 39.12 280 ILE A CA 1
ATOM 2311 C C . ILE A 1 280 ? 0.897 -3.780 -21.662 1.00 39.12 280 ILE A C 1
ATOM 2313 O O . ILE A 1 280 ? 0.522 -3.410 -22.773 1.00 39.12 280 ILE A O 1
ATOM 2317 N N . ILE A 1 281 ? 0.958 -2.946 -20.617 1.00 42.88 281 ILE A N 1
ATOM 2318 C CA . ILE A 1 281 ? 0.614 -1.519 -20.702 1.00 42.88 281 ILE A CA 1
ATOM 2319 C C . ILE A 1 281 ? 1.584 -0.778 -21.644 1.00 42.88 281 ILE A C 1
ATOM 2321 O O . ILE A 1 281 ? 1.152 0.068 -22.420 1.00 42.88 281 ILE A O 1
ATOM 2325 N N . ILE A 1 282 ? 2.875 -1.125 -21.642 1.00 43.03 282 ILE A N 1
ATOM 2326 C CA . ILE A 1 282 ? 3.900 -0.488 -22.489 1.00 43.03 282 ILE A CA 1
ATOM 2327 C C . ILE A 1 282 ? 3.900 -1.031 -23.929 1.00 43.03 282 ILE A C 1
ATOM 2329 O O . ILE A 1 282 ? 3.998 -0.248 -24.870 1.00 43.03 282 ILE A O 1
ATOM 2333 N N . ALA A 1 283 ? 3.739 -2.341 -24.137 1.00 35.78 283 ALA A N 1
ATOM 2334 C CA . ALA A 1 283 ? 3.667 -2.943 -25.472 1.00 35.78 283 ALA A CA 1
ATOM 2335 C C . ALA A 1 283 ? 2.451 -2.434 -26.260 1.00 35.78 283 ALA A C 1
ATOM 2337 O O . ALA A 1 283 ? 2.554 -2.176 -27.458 1.00 35.78 283 ALA A O 1
ATOM 2338 N N . TYR A 1 284 ? 1.328 -2.204 -25.576 1.00 39.62 284 TYR A N 1
ATOM 2339 C CA . TYR A 1 284 ? 0.143 -1.604 -26.180 1.00 39.62 284 TYR A CA 1
ATOM 2340 C C . TYR A 1 284 ? 0.363 -0.127 -26.569 1.00 39.62 284 TYR A C 1
ATOM 2342 O O . TYR A 1 284 ? -0.097 0.309 -27.621 1.00 39.62 284 TYR A O 1
ATOM 2350 N N . LEU A 1 285 ? 1.131 0.633 -25.777 1.00 39.03 285 LEU A N 1
ATOM 2351 C CA . LEU A 1 285 ? 1.506 2.024 -26.085 1.00 39.03 285 LEU A CA 1
ATOM 2352 C C . LEU A 1 285 ? 2.535 2.141 -27.227 1.00 39.03 285 LEU A C 1
ATOM 2354 O O . LEU A 1 285 ? 2.548 3.152 -27.927 1.00 39.03 285 LEU A O 1
ATOM 2358 N N . SER A 1 286 ? 3.368 1.120 -27.448 1.00 37.62 286 SER A N 1
ATOM 2359 C CA . SER A 1 286 ? 4.338 1.076 -28.555 1.00 37.62 286 SER A CA 1
ATOM 2360 C C . SER A 1 286 ? 3.757 0.571 -29.883 1.00 37.62 286 SER A C 1
ATOM 2362 O O . SER A 1 286 ? 4.337 0.851 -30.928 1.00 37.62 286 SER A O 1
ATOM 2364 N N . MET A 1 287 ? 2.609 -0.120 -29.876 1.00 36.44 287 MET A N 1
ATOM 2365 C CA . MET A 1 287 ? 1.887 -0.533 -31.095 1.00 36.44 287 MET A CA 1
ATOM 2366 C C . MET A 1 287 ? 1.005 0.579 -31.700 1.00 36.44 287 MET A C 1
ATOM 2368 O O . MET A 1 287 ? 0.418 0.382 -32.759 1.00 36.44 287 MET A O 1
ATOM 2372 N N . GLY A 1 288 ? 0.927 1.747 -31.052 1.00 38.94 288 GLY A N 1
ATOM 2373 C CA . GLY A 1 288 ? 0.222 2.946 -31.526 1.00 38.94 288 GLY A CA 1
ATOM 2374 C C . GLY A 1 288 ? 1.112 3.958 -32.260 1.00 38.94 288 GLY A C 1
ATOM 2375 O O . GLY A 1 288 ? 0.969 5.161 -32.037 1.00 38.94 288 GLY A O 1
ATOM 2376 N N . LYS A 1 289 ? 2.056 3.489 -33.086 1.00 38.06 289 LYS A N 1
ATOM 2377 C CA . LYS A 1 289 ? 2.791 4.301 -34.070 1.00 38.06 289 LYS A CA 1
ATOM 2378 C C . LYS A 1 289 ? 2.568 3.763 -35.473 1.00 38.06 289 LYS A C 1
ATOM 2380 O O . LYS A 1 289 ? 2.621 2.525 -35.628 1.00 38.06 289 LYS A O 1
#

Solvent-accessible surface area (backbone atoms only — not comparable to full-atom values): 17623 Å² total; per-residue (Å²): 103,82,51,70,72,58,49,35,54,46,55,49,46,50,54,51,54,77,44,39,64,59,46,52,75,62,45,45,61,52,39,52,52,44,53,54,48,49,54,59,42,70,72,47,51,52,86,79,37,72,67,33,29,53,50,38,56,52,46,52,49,53,45,55,62,65,44,46,59,50,44,63,70,43,53,45,51,54,59,47,50,35,38,75,57,56,44,28,84,80,58,96,80,48,59,41,37,42,72,64,41,52,65,60,47,57,50,43,76,76,58,64,44,79,76,46,49,62,57,51,53,53,51,48,48,53,44,52,50,49,51,63,74,49,66,71,58,55,71,93,41,49,69,59,51,52,43,45,50,55,46,48,45,63,54,49,63,74,73,52,95,58,94,72,68,90,57,59,83,71,44,66,44,73,44,79,32,83,47,67,71,58,43,54,52,53,49,67,77,40,74,86,55,50,62,44,76,41,64,55,67,52,69,77,68,46,82,72,74,81,74,81,74,82,77,87,75,94,75,87,83,81,87,82,88,72,84,85,78,87,76,73,90,80,84,85,73,98,67,86,87,73,86,75,88,80,83,83,79,80,86,81,76,94,50,68,63,61,59,46,51,58,53,48,50,54,54,49,49,55,51,46,49,57,51,42,54,54,43,53,59,47,54,58,62,66,68,73,114

Radius of gyration: 25.23 Å; Cα contacts (8 Å, |Δi|>4): 185; chains: 1; bounding box: 60×62×58 Å

Organism: Olivibacter domesticus (NCBI:txid407022)

Sequence (289 aa):
MIPQKIQALFEFIDFLDDNKSEYIEKYIPLCDELNELDKRRNELDPDGNYKDRRSYDNIQKQIKEKFAPIKENIYKPITGKMRELGIWAGDDVFTSIWNNNISEISYFKRNFSEEDTIQIFQYKQKYLDFRAETNNDFHCLSFVFQSLDEILKELFNFFKDTSKNEFDSFETKIVEVEDFDEMVKRIKDNRRKNIKYSIPSEAFFGTKQIVTSTKTPGIKNEIIMGDKIEVGNISNNTGQISVGKGNKTKVNGNDELAAKSFRWQKRDTIISIVLGIIGIIIAYLSMGK

Mean predicted aligned error: 16.72 Å

Foldseek 3Di:
DQDLLVVLLLVLLVVLLVCLVVCQPPPLVLLVVLVVLVVVLLVADLPVDVVSVVVNVVSVVVSVVSCVCCCVPPVCVSVVSCCVSQCAVPDPQRVSNCVRRVVSLVVCLVPPDPVVLVVLVVSVVSNLVSCVSSLCSSLLCLSVVQSSLVNNQSNNVSSDPDPDRSCQQSDAAEAEDQDDVRVVVVCVVPVSGNYHYDYDVCSVPPPPPPPVPPDDDDDDDDDDDDDDDDDPDPPDDPDDPDPDDDDDPPPDDPPVVVVVVVVVVVVVVSVCVSVVVVVVVSVVVVVPD

pLDDT: mean 70.56, std 24.93, range [26.94, 98.38]

Secondary structure (DSSP, 8-state):
---HHHHHHHHHHHHHHHHHHHIIIIIHHHHHHHHHHHHHHHT--TTT-HHHHHHHHHHHHHHHHHHHHHIIIIIHHHHHHHHHTTS----TT-HHHHHHHHHHHHHHHHH--HHHHHHHHHHHHHHHHHHHHHTT--GGGHHHHHHHHHHHHHHHGGG-SSSS-TTTTTS-EEEE-SSHHHHHHHHHHTTTS-EEEE--HHHHH--------------------S---------S--------S-------S--HHHHHHHHHHHHHHHHHHHHHHHHHHHHHHHS--